Protein AF-L0P888-F1 (afdb_monomer)

Radius of gyration: 42.76 Å; Cα contacts (8 Å, |Δi|>4): 46; chains: 1; bounding box: 101×65×119 Å

Foldseek 3Di:
DDDDDDDDPPPDDPPDDDDDDDPPVVPVVVVVVVVVVVVVVVVVVVVVVVVPPPVVVVDDPVVPCPVVLVVLLVVLVVVVVVVVVVVVVVDDPPCPVVVVVVVVVVVVVVVVVVVVVVVVVCVVCCVVVVVDDDDDDPVNVVVVVVVVVVPPDPDPVVVVVVVVVVVVVSVVVSVVSSCVVPVPPDDVPPPPPPPPLLNLQVVVVVVPQDFDADPVSHTPDSCSSDDPPPDDDPDDDDDDDDDD

pLDDT: mean 74.84, std 15.6, range [39.34, 96.56]

Sequence (244 aa):
SKVPKNTQRTVGLSLFGEEDESTDENFFEDRTKVVNQELNLHSQFSYKNNKDNDYDREIDPSVYEYDEIYDEMKDAQKKRRTETEEDKEQRKPKYMDKFFRLASIRERDRLRAQEKMLQIERQAEGDIYNDKEKFITDAYKKTTKKTLMKKKSKGIISFYRNILEETEKDHNEVIKAISKSHKISKVTEETSKERTAEEIAKELNEKGANVIVNDDGEVVDKRQLLSAGLNVAKKSIKVSQEFL

Organism: Pneumocystis jirovecii (NCBI:txid42068)

Mean predicted aligned error: 20.67 Å

InterPro domains:
  IPR018612 Nuclear speckle splicing regulatory protein 1, N-terminal [PF09745] (53-146)
  IPR053246 Nuclear speckle splicing regulatory protein [PTHR47845] (38-241)

Structure (mmCIF, N/CA/C/O backbone):
data_AF-L0P888-F1
#
_entry.id   AF-L0P888-F1
#
loop_
_atom_site.group_PDB
_atom_site.id
_atom_site.type_symbol
_atom_site.label_atom_id
_atom_site.label_alt_id
_atom_site.label_comp_id
_atom_site.label_asym_id
_atom_site.label_entity_id
_atom_site.label_seq_id
_atom_site.pdbx_PDB_ins_code
_atom_site.Cartn_x
_atom_site.Cartn_y
_atom_site.Cartn_z
_atom_site.occupancy
_atom_site.B_iso_or_equiv
_atom_site.auth_seq_id
_atom_site.auth_comp_id
_atom_site.auth_asym_id
_atom_site.auth_atom_id
_atom_site.pdbx_PDB_model_num
ATOM 1 N N . SER A 1 1 ? 58.997 29.265 -45.089 1.00 42.34 1 SER A N 1
ATOM 2 C CA . SER A 1 1 ? 57.894 28.349 -44.731 1.00 42.34 1 SER A CA 1
ATOM 3 C C . SER A 1 1 ? 56.572 29.062 -44.971 1.00 42.34 1 SER A C 1
ATOM 5 O O . SER A 1 1 ? 56.368 30.167 -44.486 1.00 42.34 1 SER A O 1
ATOM 7 N N . LYS A 1 2 ? 55.716 28.483 -45.817 1.00 46.03 2 LYS A N 1
ATOM 8 C CA . LYS A 1 2 ? 54.381 29.002 -46.137 1.00 46.03 2 LYS A CA 1
ATOM 9 C C . LYS A 1 2 ? 53.422 28.627 -45.009 1.00 46.03 2 LYS A C 1
ATOM 11 O O . LYS A 1 2 ? 53.241 27.446 -44.742 1.00 46.03 2 LYS A O 1
ATOM 16 N N . VAL A 1 3 ? 52.809 29.630 -44.389 1.00 41.56 3 VAL A N 1
ATOM 17 C CA . VAL A 1 3 ? 51.592 29.480 -43.583 1.00 41.56 3 VAL A CA 1
ATOM 18 C C . VAL A 1 3 ? 50.441 29.986 -44.457 1.00 41.56 3 VAL A C 1
ATOM 20 O O . VAL A 1 3 ? 50.470 31.161 -44.834 1.00 41.56 3 VAL A O 1
ATOM 23 N N . PRO A 1 4 ? 49.462 29.154 -44.852 1.00 51.25 4 PRO A N 1
ATOM 24 C CA . PRO A 1 4 ? 48.304 29.649 -45.582 1.00 51.25 4 PRO A CA 1
ATOM 25 C C . PRO A 1 4 ? 47.376 30.398 -44.619 1.00 51.25 4 PRO A C 1
ATOM 27 O O . PRO A 1 4 ? 46.916 29.855 -43.616 1.00 51.25 4 PRO A O 1
ATOM 30 N N . LYS A 1 5 ? 47.113 31.672 -44.926 1.00 49.97 5 LYS A N 1
ATOM 31 C CA . LYS A 1 5 ? 46.092 32.471 -44.247 1.00 49.97 5 LYS A CA 1
ATOM 32 C C . LYS A 1 5 ? 44.714 31.953 -44.658 1.00 49.97 5 LYS A C 1
ATOM 34 O O . LYS A 1 5 ? 44.382 31.916 -45.840 1.00 49.97 5 LYS A O 1
ATOM 39 N N . ASN A 1 6 ? 43.942 31.565 -43.650 1.00 50.06 6 ASN A N 1
ATOM 40 C CA . ASN A 1 6 ? 42.527 31.238 -43.722 1.00 50.06 6 ASN A CA 1
ATOM 41 C C . ASN A 1 6 ? 41.753 32.426 -44.321 1.00 50.06 6 ASN A C 1
ATOM 43 O O . ASN A 1 6 ? 41.693 33.494 -43.714 1.00 50.06 6 ASN A O 1
ATOM 47 N N . THR A 1 7 ? 41.204 32.257 -45.522 1.00 48.06 7 THR A N 1
ATOM 48 C CA . THR A 1 7 ? 40.305 33.233 -46.145 1.00 48.06 7 THR A CA 1
ATOM 49 C C . THR A 1 7 ? 38.877 32.765 -45.912 1.00 48.06 7 THR A C 1
ATOM 51 O O . THR A 1 7 ? 38.336 31.953 -46.660 1.00 48.06 7 THR A O 1
ATOM 54 N N . GLN A 1 8 ? 38.258 33.270 -44.845 1.00 46.88 8 GLN A N 1
ATOM 55 C CA . GLN A 1 8 ? 36.810 33.190 -44.700 1.00 46.88 8 GLN A CA 1
ATOM 56 C C . GLN A 1 8 ? 36.185 34.024 -45.824 1.00 46.88 8 GLN A C 1
ATOM 58 O O . GLN A 1 8 ? 36.335 35.244 -45.865 1.00 46.88 8 GLN A O 1
ATOM 63 N N . ARG A 1 9 ? 35.528 33.354 -46.776 1.00 43.38 9 ARG A N 1
ATOM 64 C CA . ARG A 1 9 ? 34.711 34.004 -47.802 1.00 43.38 9 ARG A CA 1
ATOM 65 C C . ARG A 1 9 ? 33.435 34.509 -47.138 1.00 43.38 9 ARG A C 1
ATOM 67 O O . ARG A 1 9 ? 32.456 33.781 -47.028 1.00 43.38 9 ARG A O 1
ATOM 74 N N . THR A 1 10 ? 33.450 35.756 -46.690 1.00 46.34 10 THR A N 1
ATOM 75 C CA . THR A 1 10 ? 32.225 36.501 -46.409 1.00 46.34 10 THR A CA 1
ATOM 76 C C . THR A 1 10 ? 31.603 36.872 -47.753 1.00 46.34 10 THR A C 1
ATOM 78 O O . THR A 1 10 ? 32.101 37.760 -48.445 1.00 46.34 10 THR A O 1
ATOM 81 N N . VAL A 1 11 ? 30.549 36.169 -48.162 1.00 50.25 11 VAL A N 1
ATOM 82 C CA . VAL A 1 11 ? 29.684 36.614 -49.260 1.00 50.25 11 VAL A CA 1
ATOM 83 C C . VAL A 1 11 ? 28.915 37.843 -48.778 1.00 50.25 11 VAL A C 1
ATOM 85 O O . VAL A 1 11 ? 27.978 37.739 -47.992 1.00 50.25 11 VAL A O 1
ATOM 88 N N . GLY A 1 12 ? 29.388 39.025 -49.175 1.00 41.31 12 GLY A N 1
ATOM 89 C CA . GLY A 1 12 ? 28.689 40.284 -48.955 1.00 41.31 12 GLY A CA 1
ATOM 90 C C . GLY A 1 12 ? 27.395 40.305 -49.761 1.00 41.31 12 GLY A C 1
ATOM 91 O O . GLY A 1 12 ? 27.417 40.125 -50.975 1.00 41.31 12 GLY A O 1
ATOM 92 N N . LEU A 1 13 ? 26.276 40.514 -49.073 1.00 48.19 13 LEU A N 1
ATOM 93 C CA . LEU A 1 13 ? 24.986 40.813 -49.678 1.00 48.19 13 LEU A CA 1
ATOM 94 C C . LEU A 1 13 ? 24.981 42.302 -50.052 1.00 48.19 13 LEU A C 1
ATOM 96 O O . LEU A 1 13 ? 24.745 43.163 -49.206 1.00 48.19 13 LEU A O 1
ATOM 100 N N . SER A 1 14 ? 25.298 42.622 -51.302 1.00 43.94 14 SER A N 1
ATOM 101 C CA . SER A 1 14 ? 25.064 43.954 -51.860 1.00 43.94 14 SER A CA 1
ATOM 102 C C . SER A 1 14 ? 23.573 44.097 -52.188 1.00 43.94 14 SER A C 1
ATOM 104 O O . SER A 1 14 ? 23.097 43.516 -53.155 1.00 43.94 14 SER A O 1
ATOM 106 N N . LEU A 1 15 ? 22.842 44.852 -51.356 1.00 47.81 15 LEU A N 1
ATOM 107 C CA . LEU A 1 15 ? 21.402 45.159 -51.480 1.00 47.81 15 LEU A CA 1
ATOM 108 C C . LEU A 1 15 ? 21.124 46.440 -52.304 1.00 47.81 15 LEU A C 1
ATOM 110 O O . LEU A 1 15 ? 20.010 46.947 -52.314 1.00 47.81 15 LEU A O 1
ATOM 114 N N . PHE A 1 16 ? 22.130 47.000 -52.977 1.00 45.41 16 PHE A N 1
ATOM 115 C CA . PHE A 1 16 ? 21.980 48.197 -53.808 1.00 45.41 16 PHE A CA 1
ATOM 116 C C . PHE A 1 16 ? 22.801 48.007 -55.087 1.00 45.41 16 PHE A C 1
ATOM 118 O O . PHE A 1 16 ? 24.015 48.202 -55.090 1.00 45.41 16 PHE A O 1
ATOM 125 N N . GLY A 1 17 ? 22.144 47.527 -56.139 1.00 39.34 17 GLY A N 1
ATOM 126 C CA . GLY A 1 17 ? 22.734 47.251 -57.443 1.00 39.34 17 GLY A CA 1
ATOM 127 C C . GLY A 1 17 ? 21.616 47.052 -58.459 1.00 39.34 17 GLY A C 1
ATOM 128 O O . GLY A 1 17 ? 20.843 46.115 -58.321 1.00 39.34 17 GLY A O 1
ATOM 129 N N . GLU A 1 18 ? 21.544 48.027 -59.357 1.00 41.53 18 GLU A N 1
ATOM 130 C CA . GLU A 1 18 ? 20.671 48.305 -60.503 1.00 41.53 18 GLU A CA 1
ATOM 131 C C . GLU A 1 18 ? 19.739 47.205 -61.044 1.00 41.53 18 GLU A C 1
ATOM 133 O O . GLU A 1 18 ? 20.061 46.024 -61.135 1.00 41.53 18 GLU A O 1
ATOM 138 N N . GLU A 1 19 ? 18.553 47.684 -61.416 1.00 47.81 19 GLU A N 1
ATOM 139 C CA . GLU A 1 19 ? 17.454 46.997 -62.080 1.00 47.81 19 GLU A CA 1
ATOM 140 C C . GLU A 1 19 ? 17.906 46.375 -63.411 1.00 47.81 19 GLU A C 1
ATOM 142 O O . GLU A 1 19 ? 17.973 47.065 -64.421 1.00 47.81 19 GLU A O 1
ATOM 147 N N . ASP A 1 20 ? 18.143 45.062 -63.421 1.00 44.75 20 ASP A N 1
ATOM 148 C CA . ASP A 1 20 ? 18.060 44.246 -64.633 1.00 44.75 20 ASP A CA 1
ATOM 149 C C . ASP A 1 20 ? 17.007 43.147 -64.411 1.00 44.75 20 ASP A C 1
ATOM 151 O O . ASP A 1 20 ? 17.217 42.151 -63.712 1.00 44.75 20 ASP A O 1
ATOM 155 N N . GLU A 1 21 ? 15.830 43.361 -65.002 1.00 51.75 21 GLU A N 1
ATOM 156 C CA . GLU A 1 21 ? 14.734 42.397 -65.106 1.00 51.75 21 GLU A CA 1
ATOM 157 C C . GLU A 1 21 ? 15.174 41.199 -65.972 1.00 51.75 21 GLU A C 1
ATOM 159 O O . GLU A 1 21 ? 14.999 41.167 -67.189 1.00 51.75 21 GLU A O 1
ATOM 164 N N . SER A 1 22 ? 15.740 40.170 -65.342 1.00 49.88 22 SER A N 1
ATOM 165 C CA . SER A 1 22 ? 15.662 38.804 -65.867 1.00 49.88 22 SER A CA 1
ATOM 166 C C . SER A 1 22 ? 15.535 37.805 -64.718 1.00 49.88 22 SER A C 1
ATOM 168 O O . SER A 1 22 ? 16.504 37.347 -64.115 1.00 49.88 22 SER A O 1
ATOM 170 N N . THR A 1 23 ? 14.290 37.480 -64.374 1.00 54.03 23 THR A N 1
ATOM 171 C CA . THR A 1 23 ? 13.957 36.347 -63.509 1.00 54.03 23 THR A CA 1
ATOM 172 C C . THR A 1 23 ? 14.253 35.050 -64.257 1.00 54.03 23 THR A C 1
ATOM 174 O O . THR A 1 23 ? 13.398 34.518 -64.964 1.00 54.03 23 THR A O 1
ATOM 177 N N . ASP A 1 24 ? 15.482 34.551 -64.127 1.00 57.72 24 ASP A N 1
ATOM 178 C CA . ASP A 1 24 ? 15.848 33.218 -64.600 1.00 57.72 24 ASP A CA 1
ATOM 179 C C . ASP A 1 24 ? 15.328 32.182 -63.584 1.00 57.72 24 ASP A C 1
ATOM 181 O O . ASP A 1 24 ? 15.959 31.889 -62.563 1.00 57.72 24 ASP A O 1
ATOM 185 N N . GLU A 1 25 ? 14.121 31.671 -63.848 1.00 56.69 25 GLU A N 1
ATOM 186 C CA . GLU A 1 25 ? 13.377 30.671 -63.052 1.00 56.69 25 GLU A CA 1
ATOM 187 C C . GLU A 1 25 ? 14.218 29.414 -62.717 1.00 56.69 25 GLU A C 1
ATOM 189 O O . GLU A 1 25 ? 13.939 28.691 -61.761 1.00 56.69 25 GLU A O 1
ATOM 194 N N . ASN A 1 26 ? 15.312 29.180 -63.447 1.00 57.44 26 ASN A N 1
ATOM 195 C CA . ASN A 1 26 ? 16.195 28.025 -63.287 1.00 57.44 26 ASN A CA 1
ATOM 196 C C . ASN A 1 26 ? 17.174 28.133 -62.096 1.00 57.44 26 ASN A C 1
ATOM 198 O O . ASN A 1 26 ? 17.677 27.119 -61.609 1.00 57.44 26 ASN A O 1
ATOM 202 N N . PHE A 1 27 ? 17.434 29.335 -61.563 1.00 56.31 27 PHE A N 1
ATOM 203 C CA . PHE A 1 27 ? 18.442 29.526 -60.505 1.00 56.31 27 PHE A CA 1
ATOM 204 C C . PHE A 1 27 ? 18.024 28.941 -59.140 1.00 56.31 27 PHE A C 1
ATOM 206 O O . PHE A 1 27 ? 18.865 28.509 -58.342 1.00 56.31 27 PHE A O 1
ATOM 213 N N . PHE A 1 28 ? 16.720 28.899 -58.850 1.00 55.78 28 PHE A N 1
ATOM 214 C CA . PHE A 1 28 ? 16.193 28.306 -57.614 1.00 55.78 28 PHE A CA 1
ATOM 215 C C . PHE A 1 28 ? 16.107 26.776 -57.684 1.00 55.78 28 PHE A C 1
ATOM 217 O O . PHE A 1 28 ? 16.391 26.096 -56.691 1.00 55.78 28 PHE A O 1
ATOM 224 N N . GLU A 1 29 ? 15.786 26.215 -58.849 1.00 60.81 29 GLU A N 1
ATOM 225 C CA . GLU A 1 29 ? 15.754 24.765 -59.041 1.00 60.81 29 GLU A CA 1
ATOM 226 C C . GLU A 1 29 ? 17.141 24.133 -58.913 1.00 60.81 29 GLU A C 1
ATOM 228 O O . GLU A 1 29 ? 17.293 23.080 -58.294 1.00 60.81 29 GLU A O 1
ATOM 233 N N . ASP A 1 30 ? 18.175 24.788 -59.433 1.00 64.25 30 ASP A N 1
ATOM 234 C CA . ASP A 1 30 ? 19.523 24.224 -59.418 1.00 64.25 30 ASP A CA 1
ATOM 235 C C . ASP A 1 30 ? 20.132 24.217 -58.011 1.00 64.25 30 ASP A C 1
ATOM 237 O O . ASP A 1 30 ? 20.796 23.252 -57.628 1.00 64.25 30 ASP A O 1
ATOM 241 N N . ARG A 1 31 ? 19.811 25.206 -57.163 1.00 69.69 31 ARG A N 1
ATOM 242 C CA . ARG A 1 31 ? 20.214 25.176 -55.745 1.00 69.69 31 ARG A CA 1
ATOM 243 C C . ARG A 1 31 ? 19.509 24.081 -54.952 1.00 69.69 31 ARG A C 1
ATOM 245 O O . ARG A 1 31 ? 20.150 23.418 -54.140 1.00 69.69 31 ARG A O 1
ATOM 252 N N . THR A 1 32 ? 18.217 23.855 -55.185 1.00 68.25 32 THR A N 1
ATOM 253 C CA . THR A 1 32 ? 17.482 22.786 -54.485 1.00 68.25 32 THR A CA 1
ATOM 254 C C . THR A 1 32 ? 17.944 21.391 -54.920 1.00 68.25 32 THR A C 1
ATOM 256 O O . THR A 1 32 ? 18.065 20.503 -54.076 1.00 68.25 32 THR A O 1
ATOM 259 N N . LYS A 1 33 ? 18.306 21.202 -56.198 1.00 75.94 33 LYS A N 1
ATOM 260 C CA . LYS A 1 33 ? 18.910 19.958 -56.712 1.00 75.94 33 LYS A CA 1
ATOM 261 C C . LYS A 1 33 ? 20.265 19.661 -56.057 1.00 75.94 33 LYS A C 1
ATOM 263 O O . LYS A 1 33 ? 20.482 18.532 -55.621 1.00 75.94 33 LYS A O 1
ATOM 268 N N . VAL A 1 34 ? 21.136 20.666 -55.919 1.00 78.06 34 VAL A N 1
ATOM 269 C CA . VAL A 1 34 ? 22.455 20.522 -55.268 1.00 78.06 34 VAL A CA 1
ATOM 270 C C . VAL A 1 34 ? 22.308 20.178 -53.784 1.00 78.06 34 VAL A C 1
ATOM 272 O O . VAL A 1 34 ? 22.924 19.224 -53.317 1.00 78.06 34 VAL A O 1
ATOM 275 N N . VAL A 1 35 ? 21.426 20.869 -53.055 1.00 78.50 35 VAL A N 1
ATOM 276 C CA . VAL A 1 35 ? 21.162 20.576 -51.633 1.00 78.50 35 VAL A CA 1
ATOM 277 C C . VAL A 1 35 ? 20.614 19.157 -51.450 1.00 78.50 35 VAL A C 1
ATOM 279 O O . VAL A 1 35 ? 21.068 18.423 -50.575 1.00 78.50 35 VAL A O 1
ATOM 282 N N . ASN A 1 36 ? 19.691 18.717 -52.308 1.00 80.75 36 ASN A N 1
ATOM 283 C CA . ASN A 1 36 ? 19.162 17.352 -52.259 1.00 80.75 36 ASN A CA 1
ATOM 284 C C . ASN A 1 36 ? 20.229 16.297 -52.600 1.00 80.75 36 ASN A C 1
ATOM 286 O O . ASN A 1 36 ? 20.221 15.199 -52.039 1.00 80.75 36 ASN A O 1
ATOM 290 N N . GLN A 1 37 ? 21.167 16.613 -53.494 1.00 81.69 37 GLN A N 1
ATOM 291 C CA . GLN A 1 37 ? 22.299 15.744 -53.808 1.00 81.69 37 GLN A CA 1
ATOM 292 C C . GLN A 1 37 ? 23.268 15.634 -52.620 1.00 81.69 37 GLN A C 1
ATOM 294 O O . GLN A 1 37 ? 23.677 14.528 -52.269 1.00 81.69 37 GLN A O 1
ATOM 299 N N . GLU A 1 38 ? 23.578 16.746 -51.954 1.00 81.56 38 GLU A N 1
ATOM 300 C CA . GLU A 1 38 ? 24.421 16.776 -50.753 1.00 81.56 38 GLU A CA 1
ATOM 301 C C . GLU A 1 38 ? 23.784 16.029 -49.572 1.00 81.56 38 GLU A C 1
ATOM 303 O O . GLU A 1 38 ? 24.464 15.251 -48.904 1.00 81.56 38 GLU A O 1
ATOM 308 N N . LEU A 1 39 ? 22.474 16.183 -49.349 1.00 80.56 39 LEU A N 1
ATOM 309 C CA . LEU A 1 39 ? 21.742 15.452 -48.307 1.00 80.56 39 LEU A CA 1
ATOM 310 C C . LEU A 1 39 ? 21.724 13.939 -48.566 1.00 80.56 39 LEU A C 1
ATOM 312 O O . LEU A 1 39 ? 21.926 13.149 -47.640 1.00 80.56 39 LEU A O 1
ATOM 316 N N . ASN A 1 40 ? 21.553 13.524 -49.825 1.00 82.25 40 ASN A N 1
ATOM 317 C CA . ASN A 1 40 ? 21.644 12.115 -50.210 1.00 82.25 40 ASN A CA 1
ATOM 318 C C . ASN A 1 40 ? 23.053 11.550 -49.987 1.00 82.25 40 ASN A C 1
ATOM 320 O O . ASN A 1 40 ? 23.200 10.446 -49.460 1.00 82.25 40 ASN A O 1
ATOM 324 N N . LEU A 1 41 ? 24.095 12.307 -50.338 1.00 82.19 41 LEU A N 1
ATOM 325 C CA . LEU A 1 41 ? 25.480 11.909 -50.087 1.00 82.19 41 LEU A CA 1
ATOM 326 C C . LEU A 1 41 ? 25.763 11.807 -48.584 1.00 82.19 41 LEU A C 1
ATOM 328 O O . LEU A 1 41 ? 26.323 10.808 -48.138 1.00 82.19 41 LEU A O 1
ATOM 332 N N . HIS A 1 42 ? 25.327 12.785 -47.787 1.00 81.56 42 HIS A N 1
ATOM 333 C CA . HIS A 1 42 ? 25.500 12.773 -46.335 1.00 81.56 42 HIS A CA 1
ATOM 334 C C . HIS A 1 42 ? 24.819 11.560 -45.689 1.00 81.56 42 HIS A C 1
ATOM 336 O O . HIS A 1 42 ? 25.420 10.888 -44.852 1.00 81.56 42 HIS A O 1
ATOM 342 N N . SER A 1 43 ? 23.610 11.215 -46.140 1.00 82.00 43 SER A N 1
ATOM 343 C CA . SER A 1 43 ? 22.919 9.992 -45.727 1.00 82.00 43 SER A CA 1
ATOM 344 C C . SER A 1 43 ? 23.752 8.740 -46.038 1.00 82.00 43 SER A C 1
ATOM 346 O O . SER A 1 43 ? 24.003 7.927 -45.148 1.00 82.00 43 SER A O 1
ATOM 348 N N . GLN A 1 44 ? 24.277 8.617 -47.263 1.00 78.69 44 GLN A N 1
ATOM 349 C CA . GLN A 1 44 ? 25.115 7.482 -47.667 1.00 78.69 44 GLN A CA 1
ATOM 350 C C . GLN A 1 44 ? 26.432 7.378 -46.885 1.00 78.69 44 GLN A C 1
ATOM 352 O O . GLN A 1 44 ? 26.871 6.264 -46.594 1.00 78.69 44 GLN A O 1
ATOM 357 N N . PHE A 1 45 ? 27.073 8.501 -46.551 1.00 75.62 45 PHE A N 1
ATOM 358 C CA . PHE A 1 45 ? 28.307 8.507 -45.760 1.00 75.62 45 PHE A CA 1
ATOM 359 C C . PHE A 1 45 ? 28.054 8.128 -44.296 1.00 75.62 45 PHE A C 1
ATOM 361 O O . PHE A 1 45 ? 28.811 7.331 -43.743 1.00 75.62 45 PHE A O 1
ATOM 368 N N . SER A 1 46 ? 26.960 8.599 -43.692 1.00 74.69 46 SER A N 1
ATOM 369 C CA . SER A 1 46 ? 26.579 8.238 -42.320 1.00 74.69 46 SER A CA 1
ATOM 370 C C . SER A 1 46 ? 26.317 6.734 -42.157 1.00 74.69 46 SER A C 1
ATOM 372 O O . SER A 1 46 ? 26.795 6.129 -41.200 1.00 74.69 46 SER A O 1
ATOM 374 N N . TYR A 1 47 ? 25.648 6.090 -43.122 1.00 67.25 47 TYR A N 1
ATOM 375 C CA . TYR A 1 47 ? 25.423 4.636 -43.085 1.00 67.25 47 TYR A CA 1
ATOM 376 C C . TYR A 1 47 ? 26.700 3.802 -43.254 1.00 67.25 47 TYR A C 1
ATOM 378 O O . TYR A 1 47 ? 26.753 2.679 -42.755 1.00 67.25 47 TYR A O 1
ATOM 386 N N . LYS A 1 48 ? 27.712 4.315 -43.966 1.00 68.88 48 LYS A N 1
ATOM 387 C CA . LYS A 1 48 ? 29.002 3.628 -44.145 1.00 68.88 48 LYS A CA 1
ATOM 388 C C . LYS A 1 48 ? 29.858 3.718 -42.884 1.00 68.88 48 LYS A C 1
ATOM 390 O O . LYS A 1 48 ? 30.326 2.693 -42.408 1.00 68.88 48 LYS A O 1
ATOM 395 N N . ASN A 1 49 ? 29.954 4.905 -42.285 1.00 66.44 49 ASN A N 1
ATOM 396 C CA . ASN A 1 49 ? 30.721 5.115 -41.054 1.00 66.44 49 ASN A CA 1
ATOM 397 C C . ASN A 1 49 ? 30.210 4.247 -39.891 1.00 66.44 49 ASN A C 1
ATOM 399 O O . ASN A 1 49 ? 31.013 3.705 -39.146 1.00 66.44 49 ASN A O 1
ATOM 403 N N . ASN A 1 50 ? 28.891 4.048 -39.778 1.00 64.69 50 ASN A N 1
ATOM 404 C CA . ASN A 1 50 ? 28.308 3.181 -38.745 1.00 64.69 50 ASN A CA 1
ATOM 405 C C . ASN A 1 50 ? 28.528 1.677 -38.997 1.00 64.69 50 ASN A C 1
ATOM 407 O O . ASN A 1 50 ? 28.372 0.876 -38.086 1.00 64.69 50 ASN A O 1
ATOM 411 N N . LYS A 1 51 ? 28.852 1.269 -40.230 1.00 64.44 51 LYS A N 1
ATOM 412 C CA . LYS A 1 51 ? 29.0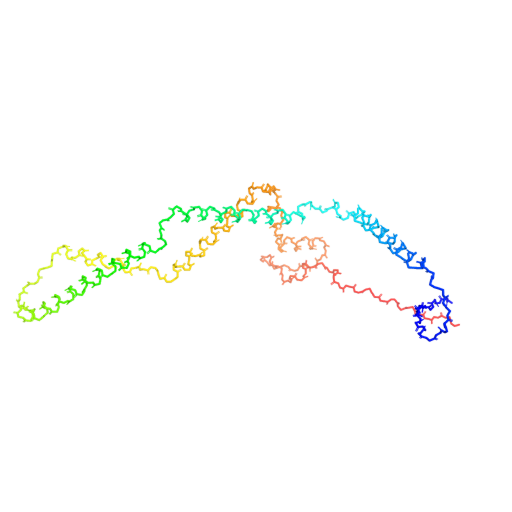67 -0.141 -40.603 1.00 64.44 51 LYS A CA 1
ATOM 413 C C . LYS A 1 51 ? 30.498 -0.618 -40.344 1.00 64.44 51 LYS A C 1
ATOM 415 O O . LYS A 1 51 ? 30.719 -1.810 -40.119 1.00 64.44 51 LYS A O 1
ATOM 420 N N . ASP A 1 52 ? 31.440 0.319 -40.396 1.00 59.78 52 ASP A N 1
ATOM 421 C CA . ASP A 1 52 ? 32.881 0.070 -40.324 1.00 59.78 52 ASP A CA 1
ATOM 422 C C . ASP A 1 52 ? 33.461 0.325 -38.918 1.00 59.78 52 ASP A C 1
ATOM 424 O O . ASP A 1 52 ? 34.672 0.256 -38.723 1.00 59.78 52 ASP A O 1
ATOM 428 N N . ASN A 1 53 ? 32.616 0.593 -37.916 1.00 65.88 53 ASN A N 1
ATOM 429 C CA . ASN A 1 53 ? 33.043 0.679 -36.522 1.00 65.88 53 ASN A CA 1
ATOM 430 C C . ASN A 1 53 ? 33.355 -0.727 -35.990 1.00 65.88 53 ASN A C 1
ATOM 432 O O . ASN A 1 53 ? 32.465 -1.459 -35.563 1.00 65.88 53 ASN A O 1
ATOM 436 N N . ASP A 1 54 ? 34.629 -1.112 -35.990 1.00 61.44 54 ASP A N 1
ATOM 437 C CA . ASP A 1 54 ? 35.066 -2.398 -35.429 1.00 61.44 54 ASP A CA 1
ATOM 438 C C . ASP A 1 54 ? 34.725 -2.535 -33.929 1.00 61.44 54 ASP A C 1
ATOM 440 O O . ASP A 1 54 ? 34.493 -3.645 -33.453 1.00 61.44 54 ASP A O 1
ATOM 444 N N . TYR A 1 55 ? 34.575 -1.409 -33.218 1.00 63.97 55 TYR A N 1
ATOM 445 C CA . TYR A 1 55 ? 34.102 -1.356 -31.832 1.00 63.97 55 TYR A CA 1
ATOM 446 C C . TYR A 1 55 ? 32.715 -1.986 -31.639 1.00 63.97 55 TYR A C 1
ATOM 448 O O . TYR A 1 55 ? 32.490 -2.639 -30.627 1.00 63.97 55 TYR A O 1
ATOM 456 N N . ASP A 1 56 ? 31.809 -1.868 -32.615 1.00 65.25 56 ASP A N 1
ATOM 457 C CA . ASP A 1 56 ? 30.439 -2.385 -32.494 1.00 65.25 56 ASP A CA 1
ATOM 458 C C . ASP A 1 56 ? 30.385 -3.922 -32.575 1.00 65.25 56 ASP A C 1
ATOM 460 O O . ASP A 1 56 ? 29.411 -4.533 -32.145 1.00 65.25 56 ASP A O 1
ATOM 464 N N . ARG A 1 57 ? 31.437 -4.574 -33.098 1.00 65.56 57 ARG A N 1
ATOM 465 C CA . ARG A 1 57 ? 31.523 -6.046 -33.171 1.00 65.56 57 ARG A CA 1
ATOM 466 C C . ARG A 1 57 ? 32.069 -6.686 -31.896 1.00 65.56 57 ARG A C 1
ATOM 468 O O . ARG A 1 57 ? 31.877 -7.883 -31.702 1.00 65.56 57 ARG A O 1
ATOM 475 N N . GLU A 1 58 ? 32.767 -5.916 -31.064 1.00 77.00 58 GLU A N 1
ATOM 476 C CA . GLU A 1 58 ? 33.318 -6.380 -29.783 1.00 77.00 58 GLU A CA 1
ATOM 477 C C . GLU A 1 58 ? 32.334 -6.188 -28.617 1.00 77.00 58 GLU A C 1
ATOM 479 O O . GLU A 1 58 ? 32.531 -6.760 -27.545 1.00 77.00 58 GLU A O 1
ATOM 484 N N . ILE A 1 59 ? 31.275 -5.396 -28.818 1.00 76.38 59 ILE A N 1
ATOM 485 C CA . ILE A 1 59 ? 30.263 -5.106 -27.802 1.00 76.38 59 ILE A CA 1
ATOM 486 C C . ILE A 1 59 ? 29.223 -6.231 -27.776 1.00 76.38 59 ILE A C 1
ATOM 488 O O . ILE A 1 59 ? 28.689 -6.636 -28.807 1.00 76.38 59 ILE A O 1
ATOM 492 N N . ASP A 1 60 ? 28.930 -6.729 -26.574 1.00 81.50 60 ASP A N 1
ATOM 493 C CA . ASP A 1 60 ? 27.874 -7.713 -26.337 1.00 81.50 60 ASP A CA 1
ATOM 494 C C . ASP A 1 60 ? 26.519 -7.171 -26.841 1.00 81.50 60 ASP A C 1
ATOM 496 O O . ASP A 1 60 ? 26.124 -6.071 -26.432 1.00 81.50 60 ASP A O 1
ATOM 500 N N . PRO A 1 61 ? 25.786 -7.913 -27.696 1.00 81.62 61 PRO A N 1
ATOM 501 C CA . PRO A 1 61 ? 24.441 -7.544 -28.130 1.00 81.62 61 PRO A CA 1
ATOM 502 C C . PRO A 1 61 ? 23.494 -7.150 -26.985 1.00 81.62 61 PRO A C 1
ATOM 504 O O . PRO A 1 61 ? 22.649 -6.276 -27.184 1.00 81.62 61 PRO A O 1
ATOM 507 N N . SER A 1 62 ? 23.686 -7.695 -25.774 1.00 81.31 62 SER A N 1
ATOM 508 C CA . SER A 1 62 ? 22.854 -7.377 -24.606 1.00 81.31 62 SER A CA 1
ATOM 509 C C . SER A 1 62 ? 22.941 -5.913 -24.153 1.00 81.31 62 SER A C 1
ATOM 511 O O . SER A 1 62 ? 22.083 -5.436 -23.411 1.00 81.31 62 SER A O 1
ATOM 513 N N . VAL A 1 63 ? 23.982 -5.176 -24.556 1.00 83.81 63 VAL A N 1
ATOM 514 C CA . VAL A 1 63 ? 24.172 -3.763 -24.185 1.00 83.81 63 VAL A CA 1
ATOM 515 C C . VAL A 1 63 ? 23.080 -2.871 -24.783 1.00 83.81 63 VAL A C 1
ATOM 517 O O . VAL A 1 63 ? 22.750 -1.832 -24.208 1.00 83.81 63 VAL A O 1
ATOM 520 N N . TYR A 1 64 ? 22.481 -3.287 -25.901 1.00 83.69 64 TYR A N 1
ATOM 521 C CA . TYR A 1 64 ? 21.462 -2.514 -26.609 1.00 83.69 64 TYR A CA 1
ATOM 522 C C . TYR A 1 64 ? 20.022 -2.987 -26.337 1.00 83.69 64 TYR A C 1
ATOM 524 O O . TYR A 1 64 ? 19.083 -2.357 -26.814 1.00 83.69 64 TYR A O 1
ATOM 532 N N . GLU A 1 65 ? 19.820 -4.017 -25.507 1.00 86.00 65 GLU A N 1
ATOM 533 C CA . GLU A 1 65 ? 18.499 -4.601 -25.186 1.00 86.00 65 GLU A CA 1
ATOM 534 C C . GLU A 1 65 ? 17.667 -3.768 -24.179 1.00 86.00 65 GLU A C 1
ATOM 536 O O . GLU A 1 65 ? 16.643 -4.219 -23.666 1.00 86.00 65 GLU A O 1
ATOM 541 N N . TYR A 1 66 ? 18.074 -2.532 -23.862 1.00 87.06 66 TYR A N 1
ATOM 542 C CA . TYR A 1 66 ? 17.373 -1.702 -22.871 1.00 87.06 66 TYR A CA 1
ATOM 543 C C . TYR A 1 66 ? 15.918 -1.400 -23.259 1.00 87.06 66 TYR A C 1
ATOM 545 O O . TYR A 1 66 ? 15.042 -1.407 -22.393 1.00 87.06 66 TYR A O 1
ATOM 553 N N . ASP A 1 67 ? 15.667 -1.137 -24.545 1.00 91.12 67 ASP A N 1
ATOM 554 C CA . ASP A 1 67 ? 14.328 -0.809 -25.049 1.00 91.12 67 ASP A CA 1
ATOM 555 C C . ASP A 1 67 ? 13.393 -2.023 -24.945 1.00 91.12 67 ASP A C 1
ATOM 557 O O . ASP A 1 67 ? 12.285 -1.919 -24.427 1.00 91.12 67 ASP A O 1
ATOM 561 N N . GLU A 1 68 ? 13.896 -3.211 -25.295 1.00 86.94 68 GLU A N 1
ATOM 562 C CA . GLU A 1 68 ? 13.149 -4.470 -25.215 1.00 86.94 68 GLU A CA 1
ATOM 563 C C . GLU A 1 68 ? 12.773 -4.817 -23.762 1.00 86.94 68 GLU A C 1
ATOM 565 O O . GLU A 1 68 ? 11.612 -5.110 -23.466 1.00 86.94 68 GLU A O 1
ATOM 570 N N . ILE A 1 69 ? 13.716 -4.695 -22.817 1.00 88.19 69 ILE A N 1
ATOM 571 C CA . ILE A 1 69 ? 13.462 -4.919 -21.381 1.00 88.19 69 ILE A CA 1
ATOM 572 C C . ILE A 1 69 ? 12.465 -3.890 -20.828 1.00 88.19 69 ILE A C 1
ATOM 574 O O . ILE A 1 69 ? 11.610 -4.217 -19.993 1.00 88.19 69 ILE A O 1
ATOM 5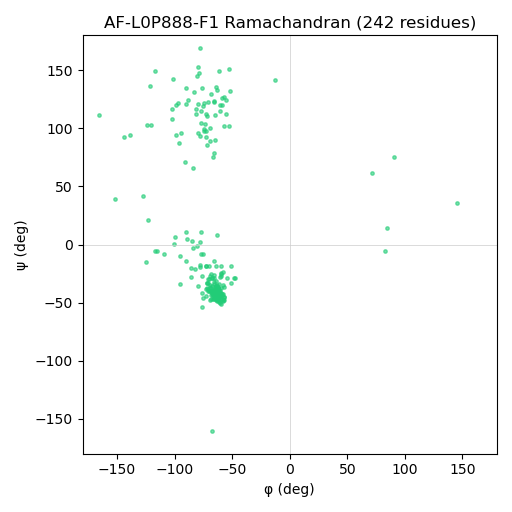78 N N . TYR A 1 70 ? 12.571 -2.631 -21.256 1.00 89.62 70 TYR A N 1
ATOM 579 C CA . TYR A 1 70 ? 11.673 -1.568 -20.819 1.00 89.62 70 TYR A CA 1
ATOM 580 C C . TYR A 1 70 ? 10.246 -1.787 -21.326 1.00 89.62 70 TYR A C 1
ATOM 582 O O . TYR A 1 70 ? 9.296 -1.679 -20.539 1.00 89.62 70 TYR A O 1
ATOM 590 N N . ASP A 1 71 ? 10.093 -2.132 -22.601 1.00 90.94 71 ASP A N 1
ATOM 591 C CA . ASP A 1 71 ? 8.803 -2.436 -23.209 1.00 90.94 71 ASP A CA 1
ATOM 592 C C . ASP A 1 71 ? 8.158 -3.655 -22.547 1.00 90.94 71 ASP A C 1
ATOM 594 O O . ASP A 1 71 ? 6.993 -3.591 -22.138 1.00 90.94 71 ASP A O 1
ATOM 598 N N . GLU A 1 72 ? 8.927 -4.715 -22.285 1.00 89.38 72 GLU A N 1
ATOM 599 C CA . GLU A 1 72 ? 8.445 -5.868 -21.523 1.00 89.38 72 GLU A CA 1
ATOM 600 C C . GLU A 1 72 ? 8.012 -5.496 -20.102 1.00 89.38 72 GLU A C 1
ATOM 602 O O . GLU A 1 72 ? 6.956 -5.937 -19.631 1.00 89.38 72 GLU A O 1
ATOM 607 N N . MET A 1 73 ? 8.780 -4.646 -19.413 1.00 87.00 73 MET A N 1
ATOM 608 C CA . MET A 1 73 ? 8.408 -4.143 -18.091 1.00 87.00 73 MET A CA 1
ATOM 609 C C . MET A 1 73 ? 7.090 -3.369 -18.143 1.00 87.00 73 MET A C 1
ATOM 611 O O . MET A 1 73 ? 6.237 -3.524 -17.260 1.00 87.00 73 MET A O 1
ATOM 615 N N . LYS A 1 74 ? 6.901 -2.523 -19.159 1.00 92.12 74 LYS A N 1
ATOM 616 C CA . LYS A 1 74 ? 5.671 -1.748 -19.327 1.00 92.12 74 LYS A CA 1
ATOM 617 C C . LYS A 1 74 ? 4.487 -2.619 -19.682 1.00 92.12 74 LYS A C 1
ATOM 619 O O . LYS A 1 74 ? 3.401 -2.383 -19.149 1.00 92.12 74 LYS A O 1
ATOM 624 N N . ASP A 1 75 ? 4.681 -3.646 -20.484 1.00 90.69 75 ASP A N 1
ATOM 625 C CA . ASP A 1 75 ? 3.617 -4.573 -20.828 1.00 90.69 75 ASP A CA 1
ATOM 626 C C . ASP A 1 75 ? 3.237 -5.475 -19.650 1.00 90.69 75 ASP A C 1
ATOM 628 O O . ASP A 1 75 ? 2.047 -5.689 -19.408 1.00 90.69 75 ASP A O 1
ATOM 632 N N . ALA A 1 76 ? 4.201 -5.910 -18.834 1.00 88.88 76 ALA A N 1
ATOM 633 C CA . ALA A 1 76 ? 3.926 -6.590 -17.568 1.00 88.88 76 ALA A CA 1
ATOM 634 C C . ALA A 1 76 ? 3.146 -5.689 -16.590 1.00 88.88 76 ALA A C 1
ATOM 636 O O . ALA A 1 76 ? 2.157 -6.125 -15.994 1.00 88.88 76 ALA A O 1
ATOM 637 N N . GLN A 1 77 ? 3.522 -4.407 -16.476 1.00 88.88 77 GLN A N 1
ATOM 638 C CA . GLN A 1 77 ? 2.783 -3.425 -15.671 1.00 88.88 77 GLN A CA 1
ATOM 639 C C . GLN A 1 77 ? 1.351 -3.211 -16.184 1.00 88.88 77 GLN A C 1
ATOM 641 O O . GLN A 1 77 ? 0.424 -3.120 -15.377 1.00 88.88 77 GLN A O 1
ATOM 646 N N . LYS A 1 78 ? 1.143 -3.132 -17.505 1.00 89.94 78 LYS A N 1
ATOM 647 C CA . LYS A 1 78 ? -0.197 -2.993 -18.103 1.00 89.94 78 LYS A CA 1
ATOM 648 C C . LYS A 1 78 ? -1.067 -4.215 -17.810 1.00 89.94 78 LYS A C 1
ATOM 650 O O . LYS A 1 78 ? -2.189 -4.031 -17.355 1.00 89.94 78 LYS A O 1
ATOM 655 N N . LYS A 1 79 ? -0.541 -5.433 -17.986 1.00 88.69 79 LYS A N 1
ATOM 656 C CA . LYS A 1 79 ? -1.264 -6.685 -17.685 1.00 88.69 79 LYS A CA 1
ATOM 657 C C . LYS A 1 79 ? -1.709 -6.757 -16.221 1.00 88.69 79 LYS A C 1
ATOM 659 O O . LYS A 1 79 ? -2.856 -7.074 -15.934 1.00 88.69 79 LYS A O 1
ATOM 664 N N . ARG A 1 80 ? -0.844 -6.365 -15.280 1.00 85.25 80 ARG A N 1
ATOM 665 C CA . ARG A 1 80 ? -1.220 -6.257 -13.858 1.00 85.25 80 ARG A CA 1
ATOM 666 C C . ARG A 1 80 ? -2.336 -5.240 -13.628 1.00 85.25 80 ARG A C 1
ATOM 668 O O . ARG A 1 80 ? -3.267 -5.500 -12.871 1.00 85.25 80 ARG A O 1
ATOM 675 N N . ARG A 1 81 ? -2.271 -4.076 -14.279 1.00 86.81 81 ARG A N 1
ATOM 676 C CA . ARG A 1 81 ? -3.326 -3.058 -14.156 1.00 86.81 81 ARG A CA 1
ATOM 677 C C . ARG A 1 81 ? -4.669 -3.580 -14.656 1.00 86.81 81 ARG A C 1
ATOM 679 O O . ARG A 1 81 ? -5.647 -3.417 -13.933 1.00 86.81 81 ARG A O 1
ATOM 686 N N . THR A 1 82 ? -4.706 -4.253 -15.804 1.00 86.75 82 THR A N 1
ATOM 687 C CA . THR A 1 82 ? -5.948 -4.836 -16.333 1.00 86.75 82 THR A CA 1
ATOM 688 C C . THR A 1 82 ? -6.499 -5.917 -15.404 1.00 86.75 82 THR A C 1
ATOM 690 O O . THR A 1 82 ? -7.679 -5.875 -15.081 1.00 86.75 82 THR A O 1
ATOM 693 N N . GLU A 1 83 ? -5.652 -6.789 -14.843 1.00 84.75 83 GLU A N 1
ATOM 694 C CA . GLU A 1 83 ? -6.075 -7.764 -13.819 1.00 84.75 83 GLU A CA 1
ATOM 695 C C . GLU A 1 83 ? -6.685 -7.076 -12.583 1.00 84.75 83 GLU A C 1
ATOM 697 O O . GLU A 1 83 ? -7.717 -7.502 -12.064 1.00 84.75 83 GLU A O 1
ATOM 702 N N . THR A 1 84 ? -6.088 -5.973 -12.107 1.00 82.88 84 THR A N 1
ATOM 703 C CA . THR A 1 84 ? -6.672 -5.215 -10.984 1.00 82.88 84 THR A CA 1
ATOM 704 C C . THR A 1 84 ? -7.975 -4.508 -11.350 1.00 82.88 84 THR A C 1
ATOM 706 O O . THR A 1 84 ? -8.766 -4.202 -10.461 1.00 82.88 84 THR A O 1
ATOM 709 N N . GLU A 1 85 ? -8.197 -4.179 -12.621 1.00 84.44 85 GLU A N 1
ATOM 710 C CA . GLU A 1 85 ? -9.445 -3.584 -13.108 1.00 84.44 85 GLU A CA 1
ATOM 711 C C . GLU A 1 85 ? -10.553 -4.631 -13.214 1.00 84.44 85 GLU A C 1
ATOM 713 O O . GLU A 1 85 ? -11.656 -4.384 -12.728 1.00 84.44 85 GLU A O 1
ATOM 718 N N . GLU A 1 86 ? -10.233 -5.825 -13.705 1.00 83.06 86 GLU A N 1
ATOM 719 C CA . GLU A 1 86 ? -11.135 -6.977 -13.699 1.00 83.06 86 GLU A CA 1
ATOM 720 C C . GLU A 1 86 ? -11.533 -7.374 -12.265 1.00 83.06 86 GLU A C 1
ATOM 722 O O . GLU A 1 86 ? -12.719 -7.563 -11.983 1.00 83.06 86 GLU A O 1
ATOM 727 N N . ASP A 1 87 ? -10.585 -7.407 -11.312 1.00 78.06 87 ASP A N 1
ATOM 728 C CA . ASP A 1 87 ? -10.912 -7.637 -9.892 1.00 78.06 87 ASP A CA 1
ATOM 729 C C . ASP A 1 87 ? -11.817 -6.529 -9.339 1.00 78.06 87 ASP A C 1
ATOM 731 O O . ASP A 1 87 ? -12.764 -6.815 -8.607 1.00 78.06 87 ASP A O 1
ATOM 735 N N . LYS A 1 88 ? -11.581 -5.258 -9.703 1.00 79.06 88 LYS A N 1
ATOM 736 C CA . LYS A 1 88 ? -12.440 -4.136 -9.277 1.00 79.06 88 LYS A CA 1
ATOM 737 C C . LYS A 1 88 ? -13.869 -4.284 -9.789 1.00 79.06 88 LYS A C 1
ATOM 739 O O . LYS A 1 88 ? -14.782 -3.923 -9.049 1.00 79.06 88 LYS A O 1
ATOM 744 N N . GLU A 1 89 ? -14.059 -4.789 -11.003 1.00 80.56 89 GLU A N 1
ATOM 745 C CA . GLU A 1 89 ? -15.381 -4.985 -11.601 1.00 80.56 89 GLU A CA 1
ATOM 746 C C . GLU A 1 89 ? -16.155 -6.130 -10.928 1.00 80.56 89 GLU A C 1
ATOM 748 O O . GLU A 1 89 ? -17.362 -6.026 -10.714 1.00 80.56 89 GLU A O 1
ATOM 753 N N . GLN A 1 90 ? -15.452 -7.171 -10.473 1.00 80.50 90 GLN A N 1
ATOM 754 C CA . GLN A 1 90 ? -16.038 -8.254 -9.672 1.00 80.50 90 GLN A CA 1
ATOM 755 C C . GLN A 1 90 ? -16.256 -7.874 -8.196 1.00 80.50 90 GLN A C 1
ATOM 757 O O . GLN A 1 90 ? -17.001 -8.542 -7.466 1.00 80.50 90 GLN A O 1
ATOM 762 N N . ARG A 1 91 ? -15.605 -6.812 -7.706 1.00 78.25 91 ARG A N 1
ATOM 763 C CA . ARG A 1 91 ? -15.634 -6.452 -6.286 1.00 78.25 91 ARG A CA 1
ATOM 764 C C . ARG A 1 91 ? -16.899 -5.691 -5.905 1.00 78.25 91 ARG A C 1
ATOM 766 O O . ARG A 1 91 ? -17.413 -4.833 -6.614 1.00 78.25 91 ARG A O 1
ATOM 773 N N . LYS A 1 92 ? -17.360 -5.947 -4.678 1.00 76.81 92 LYS A N 1
ATOM 774 C CA . LYS A 1 92 ? -18.441 -5.187 -4.034 1.00 76.81 92 LYS A CA 1
ATOM 775 C C . LYS A 1 92 ? -18.148 -3.674 -4.047 1.00 76.81 92 LYS A C 1
ATOM 777 O O . LYS A 1 92 ? -16.983 -3.279 -3.951 1.00 76.81 92 LYS A O 1
ATOM 782 N N . PRO A 1 93 ? -19.188 -2.816 -4.063 1.00 86.38 93 PRO A N 1
ATOM 783 C CA . PRO A 1 93 ? -19.030 -1.364 -4.085 1.00 86.38 93 PRO A CA 1
ATOM 784 C C . PRO A 1 93 ? -18.105 -0.859 -2.972 1.00 86.38 93 PRO A C 1
ATOM 786 O O . PRO A 1 93 ? -18.283 -1.190 -1.796 1.00 86.38 93 PRO A O 1
ATOM 789 N N . LYS A 1 94 ? -17.162 0.015 -3.354 1.00 80.56 94 LYS A N 1
ATOM 790 C CA . LYS A 1 94 ? -16.037 0.525 -2.541 1.00 80.56 94 LYS A CA 1
ATOM 791 C C . LYS A 1 94 ? -16.414 0.995 -1.130 1.00 80.56 94 LYS A C 1
ATOM 793 O O . LYS A 1 94 ? -15.589 0.951 -0.218 1.00 80.56 94 LYS A O 1
ATOM 798 N N . TYR A 1 95 ? -17.647 1.460 -0.936 1.00 85.75 95 TYR A N 1
ATOM 799 C CA . TYR A 1 95 ? -18.098 2.075 0.312 1.00 85.75 95 TYR A CA 1
ATOM 800 C C . TYR A 1 95 ? -19.088 1.239 1.123 1.00 85.75 95 TYR A C 1
ATOM 802 O O . TYR A 1 95 ? -19.359 1.601 2.267 1.00 85.75 95 TYR A O 1
ATOM 810 N N . MET A 1 96 ? -19.609 0.126 0.602 1.00 88.62 96 MET A N 1
ATOM 811 C CA . MET A 1 96 ? -20.668 -0.611 1.301 1.00 88.62 96 MET A CA 1
ATOM 812 C C . MET A 1 96 ? -20.148 -1.284 2.578 1.00 88.62 96 MET A C 1
ATOM 814 O O . MET A 1 96 ? -20.750 -1.167 3.643 1.00 88.62 96 MET A O 1
ATOM 818 N N . ASP A 1 97 ? -18.937 -1.839 2.530 1.00 89.44 97 ASP A N 1
ATOM 819 C CA . AS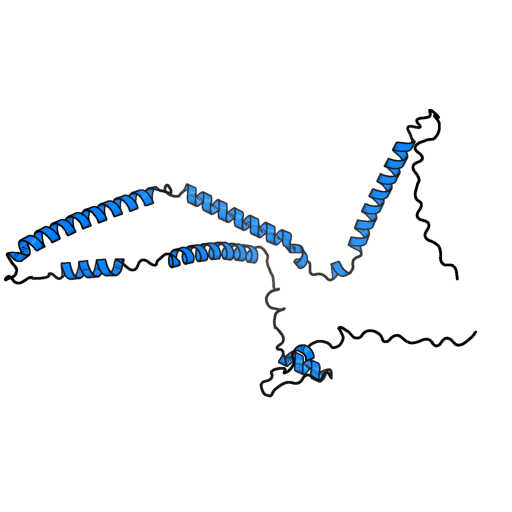P A 1 97 ? -18.253 -2.334 3.728 1.00 89.44 97 ASP A CA 1
ATOM 820 C C . ASP A 1 97 ? -17.982 -1.215 4.740 1.00 89.44 97 ASP A C 1
ATOM 822 O O . ASP A 1 97 ? -18.076 -1.426 5.949 1.00 89.44 97 ASP A O 1
ATOM 826 N N . LYS A 1 98 ? -17.666 -0.000 4.269 1.00 91.50 98 LYS A N 1
ATOM 827 C CA . LYS A 1 98 ? -17.482 1.161 5.148 1.00 91.50 98 LYS A CA 1
ATOM 828 C C . LYS A 1 98 ? -18.800 1.538 5.823 1.00 91.50 98 LYS A C 1
ATOM 830 O O . LYS A 1 98 ? -18.783 1.836 7.013 1.00 91.50 98 LYS A O 1
ATOM 835 N N . PHE A 1 99 ? -19.923 1.475 5.109 1.00 91.38 99 PHE A N 1
ATOM 836 C CA . PHE A 1 99 ? -21.249 1.713 5.674 1.00 91.38 99 PHE A CA 1
ATOM 837 C C . PHE A 1 99 ? -21.582 0.702 6.779 1.00 91.38 99 PHE A C 1
ATOM 839 O O . PHE A 1 99 ? -21.902 1.110 7.895 1.00 91.38 99 PHE A O 1
ATOM 846 N N . PHE A 1 100 ? -21.393 -0.600 6.533 1.00 93.38 100 PHE A N 1
ATOM 847 C CA . PHE A 1 100 ? -21.599 -1.628 7.561 1.00 93.38 100 PHE A CA 1
ATOM 848 C C . PHE A 1 100 ? -20.654 -1.466 8.757 1.00 93.38 100 PHE A C 1
ATOM 850 O O . PHE A 1 100 ? -21.077 -1.577 9.909 1.00 93.38 100 PHE A O 1
ATOM 857 N N . ARG A 1 101 ? -19.379 -1.137 8.513 1.00 93.12 101 ARG A N 1
ATOM 858 C CA . ARG A 1 101 ? -18.419 -0.838 9.586 1.00 93.12 101 ARG A CA 1
ATOM 859 C C . ARG A 1 101 ? -18.890 0.350 10.425 1.00 93.12 101 ARG A C 1
ATOM 861 O O . ARG A 1 101 ? -18.904 0.245 11.647 1.00 93.12 101 ARG A O 1
ATOM 868 N N . LEU A 1 102 ? -19.320 1.444 9.800 1.00 95.50 102 LEU A N 1
ATOM 869 C CA . LEU A 1 102 ? -19.848 2.617 10.504 1.00 95.50 102 LEU A CA 1
ATOM 870 C C . LEU A 1 102 ? -21.112 2.289 11.309 1.00 95.50 102 LEU A C 1
ATOM 872 O O . LEU A 1 102 ? -21.204 2.695 12.467 1.00 95.50 102 LEU A O 1
ATOM 876 N N . ALA A 1 103 ? -22.040 1.509 10.748 1.00 96.56 103 ALA A N 1
ATOM 877 C CA . ALA A 1 103 ? -23.222 1.035 11.465 1.00 96.56 103 ALA A CA 1
ATOM 878 C C . ALA A 1 103 ? -22.827 0.234 12.719 1.00 96.56 103 ALA A C 1
ATOM 880 O O . ALA A 1 103 ? -23.272 0.556 13.820 1.00 96.56 103 ALA A O 1
ATOM 881 N N . SER A 1 104 ? -21.894 -0.715 12.587 1.00 94.06 104 SER A N 1
ATOM 882 C CA . SER A 1 104 ? -21.403 -1.506 13.724 1.00 94.06 104 SER A CA 1
ATOM 883 C C . SER A 1 104 ? -20.688 -0.659 14.788 1.00 94.06 104 SER A C 1
ATOM 885 O O . SER A 1 104 ? -20.813 -0.924 15.983 1.00 94.06 104 SER A O 1
ATOM 887 N N . ILE A 1 105 ? -19.964 0.393 14.384 1.00 94.75 105 ILE A N 1
ATOM 888 C CA . ILE A 1 105 ? -19.344 1.349 15.312 1.00 94.75 105 ILE A CA 1
ATOM 889 C C . ILE A 1 1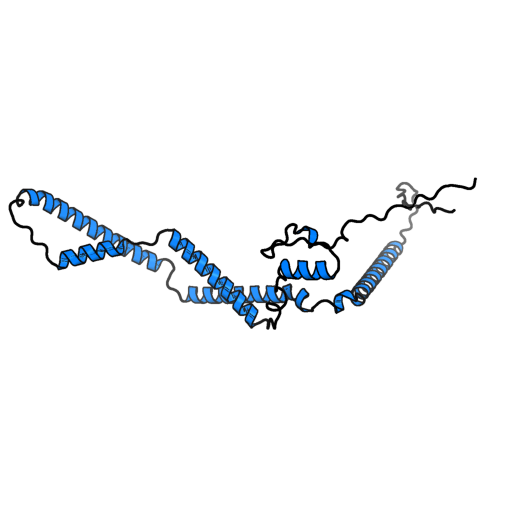05 ? -20.429 2.087 16.099 1.00 94.75 105 ILE A C 1
ATOM 891 O O . ILE A 1 105 ? -20.347 2.136 17.326 1.00 94.75 105 ILE A O 1
ATOM 895 N N . ARG A 1 106 ? -21.466 2.589 15.419 1.00 95.19 106 ARG A N 1
ATOM 896 C CA . ARG A 1 106 ? -22.584 3.302 16.048 1.00 95.19 106 ARG A CA 1
ATOM 897 C C . ARG A 1 106 ? -23.343 2.421 17.034 1.00 95.19 106 ARG A C 1
ATOM 899 O O . ARG A 1 106 ? -23.655 2.873 18.132 1.00 95.19 106 ARG A O 1
ATOM 906 N N . GLU A 1 107 ? -23.604 1.164 16.683 1.00 96.19 107 GLU A N 1
ATOM 907 C CA . GLU A 1 107 ? -24.209 0.196 17.603 1.00 96.19 107 GLU A CA 1
ATOM 908 C C . GLU A 1 107 ? -23.327 -0.039 18.829 1.00 96.19 107 GLU A C 1
ATOM 910 O O . GLU A 1 107 ? -23.800 0.007 19.966 1.00 96.19 107 GLU A O 1
ATOM 915 N N . ARG A 1 108 ? -22.021 -0.221 18.617 1.00 94.38 108 ARG A N 1
ATOM 916 C CA . ARG A 1 108 ? -21.051 -0.414 19.696 1.00 94.38 108 ARG A CA 1
ATOM 917 C C . ARG A 1 108 ? -20.970 0.808 20.614 1.00 94.38 108 ARG A C 1
ATOM 919 O O . ARG A 1 108 ? -20.771 0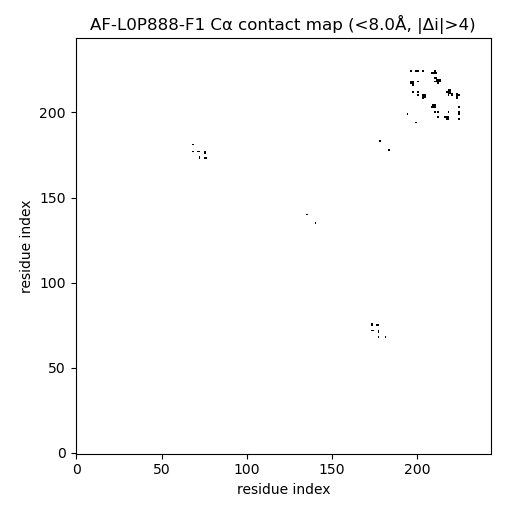.640 21.814 1.00 94.38 108 ARG A O 1
ATOM 926 N N . ASP A 1 109 ? -21.070 2.018 20.075 1.00 95.62 109 ASP A N 1
ATOM 927 C CA . ASP A 1 109 ? -21.076 3.254 20.863 1.00 95.62 109 ASP A CA 1
ATOM 928 C C . ASP A 1 109 ? -22.403 3.428 21.617 1.00 95.62 109 ASP A C 1
ATOM 930 O O . ASP A 1 109 ? -22.378 3.771 22.799 1.00 95.62 109 ASP A O 1
ATOM 934 N N . ARG A 1 110 ? -23.546 3.074 21.006 1.00 96.50 110 ARG A N 1
ATOM 935 C CA . ARG A 1 110 ? -24.852 3.027 21.687 1.00 96.50 110 ARG A CA 1
ATOM 936 C C . ARG A 1 110 ? -24.820 2.087 22.892 1.00 96.50 110 ARG A C 1
ATOM 938 O O . ARG A 1 110 ? -25.255 2.472 23.972 1.00 96.50 110 ARG A O 1
ATOM 945 N N . LEU A 1 111 ? -24.277 0.880 22.721 1.00 94.00 111 LEU A N 1
ATOM 946 C CA . LEU A 1 111 ? -24.152 -0.102 23.803 1.00 94.00 111 LEU A CA 1
ATOM 947 C C . LEU A 1 111 ? -23.245 0.402 24.934 1.00 94.00 111 LEU A C 1
ATOM 949 O O . LEU A 1 111 ? -23.596 0.257 26.098 1.00 94.00 111 LEU A O 1
ATOM 953 N N . ARG A 1 112 ? -22.118 1.054 24.613 1.00 92.00 112 ARG A N 1
ATOM 954 C CA . ARG A 1 112 ? -21.243 1.675 25.627 1.00 92.00 112 ARG A CA 1
ATOM 955 C C . ARG A 1 112 ? -21.930 2.806 26.385 1.00 92.00 112 ARG A C 1
ATOM 957 O O . ARG A 1 112 ? -21.701 2.953 27.579 1.00 92.00 112 ARG A O 1
ATOM 964 N N . ALA A 1 113 ? -22.731 3.621 25.700 1.00 96.25 113 ALA A N 1
ATOM 965 C CA . ALA A 1 113 ? -23.479 4.698 26.338 1.00 96.25 113 ALA A CA 1
ATOM 966 C C . ALA A 1 113 ? -24.516 4.137 27.322 1.00 96.25 113 ALA A C 1
ATOM 968 O O . ALA A 1 113 ? -24.578 4.599 28.458 1.00 96.25 113 ALA A O 1
ATOM 969 N N . GLN A 1 114 ? -25.255 3.098 26.918 1.00 95.19 114 GLN A N 1
ATOM 970 C CA . GLN A 1 114 ? -26.197 2.392 27.792 1.00 95.19 114 GLN A CA 1
ATOM 971 C C . GLN A 1 114 ? -25.492 1.734 28.986 1.00 95.19 114 GLN A C 1
ATOM 973 O O . GLN A 1 114 ? -25.948 1.868 30.116 1.00 95.19 114 GLN A O 1
ATOM 978 N N . GLU A 1 115 ? -24.351 1.076 28.765 1.00 90.56 115 GLU A N 1
ATOM 979 C CA . GLU A 1 115 ? -23.554 0.474 29.841 1.00 90.56 115 GLU A CA 1
ATOM 980 C C . GLU A 1 115 ? -23.054 1.528 30.836 1.00 90.56 115 GLU A C 1
ATOM 982 O O . GLU A 1 115 ? -23.147 1.329 32.046 1.00 90.56 115 GLU A O 1
ATOM 987 N N . LYS A 1 116 ? -22.573 2.674 30.341 1.00 94.06 116 LYS A N 1
ATOM 988 C CA . LYS A 1 116 ? -22.123 3.782 31.189 1.00 94.06 116 LYS A CA 1
ATOM 989 C C . LYS A 1 116 ? -23.280 4.403 31.974 1.00 94.06 116 LYS A C 1
ATOM 991 O O . LYS A 1 116 ? -23.097 4.718 33.143 1.00 94.06 116 LYS A O 1
ATOM 996 N N . MET A 1 117 ? -24.451 4.557 31.356 1.00 94.06 117 MET A N 1
ATOM 997 C CA . MET A 1 117 ? -25.664 5.022 32.033 1.00 94.06 117 MET A CA 1
ATOM 998 C C . MET A 1 117 ? -26.041 4.076 33.180 1.00 94.06 117 MET A C 1
ATOM 1000 O O . MET A 1 117 ? -26.137 4.516 34.320 1.00 94.06 117 MET A O 1
ATOM 1004 N N . LEU A 1 118 ? -26.119 2.771 32.908 1.00 90.88 118 LEU A N 1
ATOM 1005 C CA . LEU A 1 118 ? -26.409 1.755 33.922 1.00 90.88 118 LEU A CA 1
ATOM 1006 C C . LEU A 1 118 ? -25.348 1.713 35.032 1.00 90.88 118 LEU A C 1
ATOM 1008 O O . LEU A 1 118 ? -25.647 1.432 36.188 1.00 90.88 118 LEU A O 1
ATOM 1012 N N . GLN A 1 119 ? -24.083 1.970 34.698 1.00 88.50 119 GLN A N 1
ATOM 1013 C CA . GLN A 1 119 ? -23.016 2.057 35.690 1.00 88.50 119 GLN A CA 1
ATOM 1014 C C . GLN A 1 119 ? -23.202 3.259 36.623 1.00 88.50 119 GLN A C 1
ATOM 1016 O O . GLN A 1 119 ? -22.954 3.118 37.816 1.00 88.50 119 GLN A O 1
ATOM 1021 N N . ILE A 1 120 ? -23.635 4.409 36.100 1.00 91.62 120 ILE A N 1
ATOM 1022 C CA . ILE A 1 120 ? -23.936 5.599 36.905 1.00 91.62 120 ILE A CA 1
ATOM 1023 C C . ILE A 1 120 ? -25.125 5.316 37.832 1.00 91.62 120 ILE A C 1
ATOM 1025 O O . ILE A 1 120 ? -25.030 5.589 39.025 1.00 91.62 120 ILE A O 1
ATOM 1029 N N . GLU A 1 121 ? -26.190 4.691 37.318 1.00 90.69 121 GLU A N 1
ATOM 1030 C CA . GLU A 1 121 ? -27.342 4.254 38.125 1.00 90.69 121 GLU A CA 1
ATOM 1031 C C . GLU A 1 121 ? -26.903 3.311 39.254 1.00 90.69 121 GLU A C 1
ATOM 1033 O O . GLU A 1 121 ? -27.203 3.547 40.420 1.00 90.69 121 GLU A O 1
ATOM 1038 N N . ARG A 1 122 ? -26.074 2.306 38.943 1.00 88.69 122 ARG A N 1
ATOM 1039 C CA . ARG A 1 122 ? -25.525 1.377 39.945 1.00 88.69 122 ARG A CA 1
ATOM 1040 C C . ARG A 1 122 ? -24.578 2.021 40.944 1.00 88.69 122 ARG A C 1
ATOM 1042 O O . ARG A 1 122 ? -24.419 1.485 42.032 1.00 88.69 122 ARG A O 1
ATOM 1049 N N . GLN A 1 123 ? -23.871 3.083 40.575 1.00 85.75 123 GLN A N 1
ATOM 1050 C CA . GLN A 1 123 ? -23.018 3.810 41.514 1.00 85.75 123 GLN A CA 1
ATOM 1051 C C . GLN A 1 123 ? -23.879 4.607 42.491 1.00 85.75 123 GLN A C 1
ATOM 1053 O O . GLN A 1 123 ? -23.648 4.510 43.690 1.00 85.75 123 GLN A O 1
ATOM 1058 N N . ALA A 1 124 ? -24.915 5.282 41.989 1.00 87.00 124 ALA A N 1
ATOM 1059 C CA . ALA A 1 124 ? -25.884 5.989 42.821 1.00 87.00 124 ALA A CA 1
ATOM 1060 C C . ALA A 1 124 ? -26.653 5.040 43.765 1.00 87.00 124 ALA A C 1
ATOM 1062 O O . ALA A 1 124 ? -26.854 5.359 44.931 1.00 87.00 124 ALA A O 1
ATOM 1063 N N . GLU A 1 125 ? -27.039 3.849 43.296 1.00 82.38 125 GLU A N 1
ATOM 1064 C CA . GLU A 1 125 ? -27.652 2.806 44.138 1.00 82.38 125 GLU A CA 1
ATOM 1065 C C . GLU A 1 125 ? -26.631 2.075 45.024 1.00 82.38 125 GLU A C 1
ATOM 1067 O O . GLU A 1 125 ? -26.968 1.554 46.086 1.00 82.38 125 GLU A O 1
ATOM 1072 N N . GLY A 1 126 ? -25.373 2.011 44.591 1.00 78.44 126 GLY A N 1
ATOM 1073 C CA . GLY A 1 126 ? -24.288 1.308 45.270 1.00 78.44 126 GLY A CA 1
ATOM 1074 C C . GLY A 1 126 ? -23.966 1.900 46.635 1.00 78.44 126 GLY A C 1
ATOM 1075 O O . GLY A 1 126 ? -23.642 1.141 47.545 1.00 78.44 126 GLY A O 1
ATOM 1076 N N . ASP A 1 127 ? -24.157 3.210 46.806 1.00 73.50 127 ASP A N 1
ATOM 1077 C CA . ASP A 1 127 ? -24.026 3.886 48.100 1.00 73.50 127 ASP A CA 1
ATOM 1078 C C . ASP A 1 127 ? -25.000 3.338 49.156 1.00 73.50 127 ASP A C 1
ATOM 1080 O O . ASP A 1 127 ? -24.680 3.321 50.343 1.00 73.50 127 ASP A O 1
ATOM 1084 N N . ILE A 1 128 ? -26.142 2.792 48.727 1.00 81.25 128 ILE A N 1
ATOM 1085 C CA . ILE A 1 128 ? -27.163 2.178 49.592 1.00 81.25 128 ILE A CA 1
ATOM 1086 C C . ILE A 1 128 ? -26.803 0.721 49.948 1.00 81.25 128 ILE A C 1
ATOM 1088 O O . ILE A 1 128 ? -27.288 0.174 50.937 1.00 81.25 128 ILE A O 1
ATOM 1092 N N . TYR A 1 129 ? -25.938 0.070 49.163 1.00 76.06 129 TYR A N 1
ATOM 1093 C CA . TYR A 1 129 ? -25.623 -1.360 49.281 1.00 76.06 129 TYR A CA 1
ATOM 1094 C C . TYR A 1 129 ? -24.130 -1.655 49.486 1.00 76.06 129 TYR A C 1
ATOM 1096 O O . TYR A 1 129 ? -23.682 -2.777 49.237 1.00 76.06 129 TYR A O 1
ATOM 1104 N N . ASN A 1 130 ? -23.362 -0.674 49.967 1.00 81.06 130 ASN A N 1
ATOM 1105 C CA . ASN A 1 130 ? -21.925 -0.815 50.221 1.00 81.06 130 ASN A CA 1
ATOM 1106 C C . ASN A 1 130 ? -21.586 -1.900 51.258 1.00 81.06 130 ASN A C 1
ATOM 1108 O O . ASN A 1 130 ? -20.542 -2.536 51.137 1.00 81.06 130 ASN A O 1
ATOM 1112 N N . ASP A 1 131 ? -22.491 -2.175 52.197 1.00 83.25 131 ASP A N 1
ATOM 1113 C CA . ASP A 1 131 ? -22.286 -3.168 53.261 1.00 83.25 131 ASP A CA 1
ATOM 1114 C C . ASP A 1 131 ? -22.531 -4.622 52.809 1.00 83.25 131 ASP A C 1
ATOM 1116 O O . ASP A 1 131 ? -22.377 -5.555 53.597 1.00 83.25 131 ASP A O 1
ATOM 1120 N N . LYS A 1 132 ? -22.929 -4.851 51.546 1.00 86.44 132 LYS A N 1
ATOM 1121 C CA . LYS A 1 132 ? -23.211 -6.192 51.007 1.00 86.44 132 LYS A CA 1
ATOM 1122 C C . LYS A 1 132 ? -22.057 -6.722 50.155 1.00 86.44 132 LYS A C 1
ATOM 1124 O O . LYS A 1 132 ? -21.440 -6.000 49.372 1.00 86.44 132 LYS A O 1
ATOM 1129 N N . GLU A 1 133 ? -21.805 -8.024 50.255 1.00 81.31 133 GLU A N 1
ATOM 1130 C CA . GLU A 1 133 ? -20.755 -8.706 49.493 1.00 81.31 133 GLU A CA 1
ATOM 1131 C C . GLU A 1 133 ? -21.024 -8.678 47.972 1.00 81.31 133 GLU A C 1
ATOM 1133 O O . GLU A 1 133 ? -22.140 -8.928 47.508 1.00 81.31 133 GLU A O 1
ATOM 1138 N N . LYS A 1 134 ? -19.989 -8.384 47.167 1.00 82.69 134 LYS A N 1
ATOM 1139 C CA . LYS A 1 134 ? -20.062 -8.316 45.692 1.00 82.69 134 LYS A CA 1
ATOM 1140 C C . LYS A 1 134 ? -19.469 -9.582 45.066 1.00 82.69 134 LYS A C 1
ATOM 1142 O O . LYS A 1 134 ? -18.252 -9.745 45.024 1.00 82.69 134 LYS A O 1
ATOM 1147 N N . PHE A 1 135 ? -20.312 -10.449 44.507 1.00 82.25 135 PHE A N 1
ATOM 1148 C CA . PHE A 1 135 ? -19.868 -11.671 43.825 1.00 82.25 135 PHE A CA 1
ATOM 1149 C C . PHE A 1 135 ? -19.627 -11.432 42.325 1.00 82.25 135 PHE A C 1
ATOM 1151 O O . PHE A 1 135 ? -20.535 -11.056 41.585 1.00 82.25 135 PHE A O 1
ATOM 1158 N N . ILE A 1 136 ? -18.398 -11.673 41.852 1.00 80.88 136 ILE A N 1
ATOM 1159 C CA . ILE A 1 136 ? -18.036 -11.596 40.426 1.00 80.88 136 ILE A CA 1
ATOM 1160 C C . ILE A 1 136 ? -18.083 -12.998 39.811 1.00 80.88 136 ILE A C 1
ATOM 1162 O O . ILE A 1 136 ? -17.332 -13.880 40.225 1.00 80.88 136 ILE A O 1
ATOM 1166 N N . THR A 1 137 ? -18.896 -13.188 38.771 1.00 86.62 137 THR A N 1
ATOM 1167 C CA . THR A 1 137 ? -18.977 -14.462 38.039 1.00 86.62 137 THR A CA 1
ATOM 1168 C C . THR A 1 137 ? -17.829 -14.628 37.039 1.00 86.62 137 THR A C 1
ATOM 1170 O O . THR A 1 137 ? -17.301 -13.660 36.480 1.00 86.62 137 THR A O 1
ATOM 1173 N N . ASP A 1 138 ? -17.455 -15.874 36.742 1.00 86.75 138 ASP A N 1
ATOM 1174 C CA . ASP A 1 138 ? -16.386 -16.181 35.779 1.00 86.75 138 ASP A CA 1
ATOM 1175 C C . ASP A 1 138 ? -16.666 -15.650 34.363 1.00 86.75 138 ASP A C 1
ATOM 1177 O O . ASP A 1 138 ? -15.738 -15.345 33.607 1.00 86.75 138 ASP A O 1
ATOM 1181 N N . ALA A 1 139 ? -17.941 -15.469 34.007 1.00 80.44 139 ALA A N 1
ATOM 1182 C CA . ALA A 1 139 ? -18.348 -14.842 32.754 1.00 80.44 139 ALA A CA 1
ATOM 1183 C C . ALA A 1 139 ? -17.852 -13.386 32.646 1.00 80.44 139 ALA A C 1
ATOM 1185 O O . ALA A 1 139 ? -17.333 -12.995 31.598 1.00 80.44 139 ALA A O 1
ATOM 1186 N N . TYR A 1 140 ? -17.916 -12.607 33.732 1.00 78.81 140 TYR A N 1
ATOM 1187 C CA . TYR A 1 140 ? -17.455 -11.212 33.764 1.00 78.81 140 TYR A CA 1
ATOM 1188 C C . TYR A 1 140 ? -15.923 -11.093 33.660 1.00 78.81 140 TYR A C 1
ATOM 1190 O O . TYR A 1 140 ? -15.379 -10.229 32.965 1.00 78.81 140 TYR A O 1
ATOM 1198 N N . LYS A 1 141 ? -15.185 -12.027 34.270 1.00 81.12 141 LYS A N 1
ATOM 1199 C CA . LYS A 1 141 ? -13.720 -12.104 34.109 1.00 81.12 141 LYS A CA 1
ATOM 1200 C C . LYS A 1 141 ? -13.321 -12.412 32.656 1.00 81.12 141 LYS A C 1
ATOM 1202 O O . LYS A 1 141 ? -12.332 -11.888 32.144 1.00 81.12 141 LYS A O 1
ATOM 1207 N N . LYS A 1 142 ? -14.104 -13.232 31.946 1.00 80.12 142 LYS A N 1
ATOM 1208 C CA . LYS A 1 142 ? -13.860 -13.539 30.525 1.00 80.12 142 LYS A CA 1
ATOM 1209 C C . LYS A 1 142 ? -14.139 -12.344 29.605 1.00 80.12 142 LYS A C 1
ATOM 1211 O O . LYS A 1 142 ? -13.363 -12.112 28.674 1.00 80.12 142 LYS A O 1
ATOM 1216 N N . THR A 1 143 ? -15.201 -11.571 29.843 1.00 75.25 143 THR A N 1
ATOM 1217 C CA . THR A 1 143 ? -15.534 -10.397 29.010 1.00 75.25 143 THR A CA 1
ATOM 1218 C C . THR A 1 143 ? -14.490 -9.290 29.146 1.00 75.25 143 THR A C 1
ATOM 1220 O O . THR A 1 143 ? -14.025 -8.768 28.131 1.00 75.25 143 THR A O 1
ATOM 1223 N N . THR A 1 144 ? -14.040 -9.002 30.368 1.00 72.06 144 THR A N 1
ATOM 1224 C CA . THR A 1 144 ? -12.975 -8.022 30.656 1.00 72.06 144 THR A CA 1
ATOM 1225 C C . THR A 1 144 ? -11.633 -8.403 30.017 1.00 72.06 144 THR A C 1
ATOM 1227 O O . THR A 1 144 ? -10.979 -7.569 29.388 1.00 72.06 144 THR A O 1
ATOM 1230 N N . LYS A 1 145 ? -11.238 -9.683 30.058 1.00 69.56 145 LYS A N 1
ATOM 1231 C CA . LYS A 1 145 ? -10.028 -10.158 29.360 1.00 69.56 145 LYS A CA 1
ATOM 1232 C C . LYS A 1 145 ? -10.145 -10.023 27.833 1.00 69.56 145 LYS A C 1
ATOM 1234 O O . LYS A 1 145 ? -9.192 -9.614 27.166 1.00 69.56 145 LYS A O 1
ATOM 1239 N N . LYS A 1 146 ? -11.322 -10.317 27.266 1.00 66.69 146 LYS A N 1
ATOM 1240 C CA . LYS A 1 146 ? -11.588 -10.222 25.817 1.00 66.69 146 LYS A CA 1
ATOM 1241 C C . LYS A 1 146 ? -11.569 -8.777 25.307 1.00 66.69 146 LYS A C 1
ATOM 1243 O O . LYS A 1 146 ? -11.109 -8.539 24.190 1.00 66.69 146 LYS A O 1
ATOM 1248 N N . THR A 1 147 ? -12.037 -7.807 26.095 1.00 61.88 147 THR A N 1
ATOM 1249 C CA . THR A 1 147 ? -11.976 -6.382 25.724 1.00 61.88 147 THR A CA 1
ATOM 1250 C C . THR A 1 147 ? -10.552 -5.831 25.787 1.00 61.88 147 THR A C 1
ATOM 1252 O O . THR A 1 147 ? -10.193 -5.009 24.944 1.00 61.88 147 THR A O 1
ATOM 1255 N N . LEU A 1 148 ? -9.714 -6.322 26.708 1.00 59.19 148 LEU A N 1
ATOM 1256 C CA . LEU A 1 148 ? -8.312 -5.913 26.832 1.00 59.19 148 LEU A CA 1
ATOM 1257 C C . LEU A 1 148 ? -7.455 -6.371 25.636 1.00 59.19 148 LEU A C 1
ATOM 1259 O O . LEU A 1 148 ? -6.646 -5.600 25.123 1.00 59.19 148 LEU A O 1
ATOM 1263 N N . MET A 1 149 ? -7.680 -7.586 25.124 1.00 59.34 149 MET A N 1
ATOM 1264 C CA . MET A 1 149 ? -6.937 -8.114 23.967 1.00 59.34 149 MET A CA 1
ATOM 1265 C C . MET A 1 149 ? -7.232 -7.375 22.652 1.00 59.34 149 MET A C 1
ATOM 1267 O O . MET A 1 149 ? -6.358 -7.278 21.794 1.00 59.34 149 MET A O 1
ATOM 1271 N N . LYS A 1 150 ? -8.433 -6.803 22.496 1.00 61.75 150 LYS A N 1
ATOM 1272 C CA . LYS A 1 150 ? -8.841 -6.071 21.281 1.00 61.75 150 LYS A CA 1
ATOM 1273 C C . LYS A 1 150 ? -8.229 -4.669 21.147 1.00 61.75 150 LYS A C 1
ATOM 1275 O O . LYS A 1 150 ? -8.394 -4.047 20.104 1.00 61.75 150 LYS A O 1
ATOM 1280 N N . LYS A 1 151 ? -7.534 -4.159 22.171 1.00 58.84 151 LYS A N 1
ATOM 1281 C CA . LYS A 1 151 ? -6.947 -2.803 22.177 1.00 58.84 151 LYS A CA 1
ATOM 1282 C C . LYS A 1 151 ? -5.570 -2.701 21.505 1.00 58.84 151 LYS A C 1
ATOM 1284 O O . LYS A 1 151 ? -5.039 -1.603 21.394 1.00 58.84 151 LYS A O 1
ATOM 1289 N N . LYS A 1 152 ? -4.986 -3.805 21.028 1.00 61.44 152 LYS A N 1
ATOM 1290 C CA . LYS A 1 152 ? -3.707 -3.795 20.296 1.00 61.44 152 LYS A CA 1
ATOM 1291 C C . LYS A 1 152 ? -3.926 -3.493 18.807 1.00 61.44 152 LYS A C 1
ATOM 1293 O O . LYS A 1 152 ? -3.712 -4.353 17.958 1.00 61.44 152 LYS A O 1
ATOM 1298 N N . SER A 1 153 ? -4.389 -2.290 18.473 1.00 62.97 153 SER A N 1
ATOM 1299 C CA . SER A 1 153 ? -4.405 -1.832 17.080 1.00 62.97 153 SER A CA 1
ATOM 1300 C C . SER A 1 153 ? -2.990 -1.420 16.679 1.00 62.97 153 SER A C 1
ATOM 1302 O O . SER A 1 153 ? -2.446 -0.466 17.233 1.00 62.97 153 SER A O 1
ATOM 1304 N N . LYS A 1 154 ? -2.382 -2.145 15.734 1.00 70.00 154 LYS A N 1
ATOM 1305 C CA . LYS A 1 154 ? -1.114 -1.744 15.116 1.00 70.00 154 LYS A CA 1
ATOM 1306 C C . LYS A 1 154 ? -1.363 -0.396 14.429 1.00 70.00 154 LYS A C 1
ATOM 1308 O O . LYS A 1 154 ? -2.230 -0.314 13.566 1.00 70.00 154 LYS A O 1
ATOM 1313 N N . GLY A 1 155 ? -0.710 0.658 14.916 1.00 84.38 155 GLY A N 1
ATOM 1314 C CA . GLY A 1 155 ? -0.996 2.043 14.536 1.00 84.38 155 GLY A CA 1
ATOM 1315 C C . GLY A 1 155 ? -0.641 2.378 13.085 1.00 84.38 155 GLY A C 1
ATOM 1316 O O . GLY A 1 155 ? -0.451 1.503 12.245 1.00 84.38 155 GLY A O 1
ATOM 1317 N N . ILE A 1 156 ? -0.489 3.673 12.813 1.00 84.88 156 ILE A N 1
ATOM 1318 C CA . ILE A 1 156 ? -0.169 4.250 11.494 1.00 84.88 156 ILE A CA 1
ATOM 1319 C C . ILE A 1 156 ? 1.054 3.587 10.826 1.00 84.88 156 ILE A C 1
ATOM 1321 O O . ILE A 1 156 ? 1.070 3.380 9.618 1.00 84.88 156 ILE A O 1
ATOM 1325 N N . ILE A 1 157 ? 2.036 3.145 11.614 1.00 87.00 157 ILE A N 1
ATOM 1326 C CA . ILE A 1 157 ? 3.223 2.409 11.143 1.00 87.00 157 ILE A CA 1
ATOM 1327 C C . ILE A 1 157 ? 2.849 1.123 10.384 1.00 87.00 157 ILE A C 1
ATOM 1329 O O . ILE A 1 157 ? 3.479 0.781 9.389 1.00 87.00 157 ILE A O 1
ATOM 1333 N N . SER A 1 158 ? 1.798 0.415 10.810 1.00 87.19 158 SER A N 1
ATOM 1334 C CA . SER A 1 158 ? 1.335 -0.794 10.118 1.00 87.19 158 SER A CA 1
ATOM 1335 C C . SER A 1 158 ? 0.699 -0.489 8.770 1.00 87.19 158 SER A C 1
ATOM 1337 O O . SER A 1 158 ? 0.753 -1.330 7.884 1.00 87.19 158 SER A O 1
ATOM 1339 N N . PHE A 1 159 ? 0.083 0.683 8.619 1.00 86.88 159 PHE A N 1
ATOM 1340 C CA . PHE A 1 159 ? -0.484 1.116 7.348 1.00 86.88 159 PHE A CA 1
ATOM 1341 C C . PHE A 1 159 ? 0.625 1.418 6.337 1.00 86.88 159 PHE A C 1
ATOM 1343 O O . PHE A 1 159 ? 0.586 0.884 5.234 1.00 86.88 159 PHE A O 1
ATOM 1350 N N . TYR A 1 160 ? 1.652 2.175 6.739 1.00 91.94 160 TYR A N 1
ATOM 1351 C CA . TYR A 1 160 ? 2.813 2.430 5.880 1.00 91.94 160 TYR A CA 1
ATOM 1352 C C . TYR A 1 160 ? 3.558 1.145 5.523 1.00 91.94 160 TYR A C 1
ATOM 1354 O O . TYR A 1 160 ? 3.892 0.953 4.361 1.00 91.94 160 TYR A O 1
ATOM 1362 N N . ARG A 1 161 ? 3.742 0.226 6.482 1.00 92.94 161 ARG A N 1
ATOM 1363 C CA . ARG A 1 161 ? 4.320 -1.094 6.201 1.00 92.94 161 ARG A CA 1
ATOM 1364 C C . ARG A 1 161 ? 3.522 -1.852 5.141 1.00 92.94 161 ARG A C 1
ATOM 1366 O O . ARG A 1 161 ? 4.126 -2.404 4.238 1.00 92.94 161 ARG A O 1
ATOM 1373 N N . ASN A 1 162 ? 2.193 -1.865 5.242 1.00 92.38 162 ASN A N 1
ATOM 1374 C CA . ASN A 1 162 ? 1.358 -2.572 4.273 1.00 92.38 162 ASN A CA 1
ATOM 1375 C C . ASN A 1 162 ? 1.444 -1.948 2.874 1.00 92.38 162 AS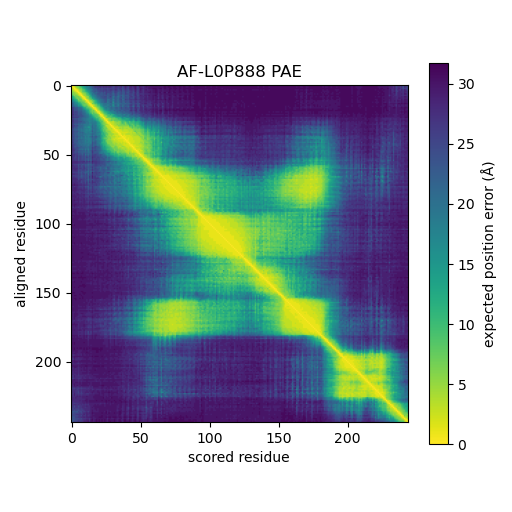N A C 1
ATOM 1377 O O . ASN A 1 162 ? 1.503 -2.693 1.908 1.00 92.38 162 ASN A O 1
ATOM 1381 N N . ILE A 1 163 ? 1.480 -0.614 2.769 1.00 92.62 163 ILE A N 1
ATOM 1382 C CA . ILE A 1 163 ? 1.656 0.070 1.477 1.00 92.62 163 ILE A CA 1
ATOM 1383 C C . ILE A 1 163 ? 3.009 -0.279 0.870 1.00 92.62 163 ILE A C 1
ATOM 1385 O O . ILE A 1 163 ? 3.066 -0.649 -0.296 1.00 92.62 163 ILE A O 1
ATOM 1389 N N . LEU A 1 164 ? 4.084 -0.184 1.657 1.00 93.12 164 LEU A N 1
ATOM 1390 C CA . LEU A 1 164 ? 5.425 -0.514 1.180 1.00 93.12 164 LEU A CA 1
ATOM 1391 C C . LEU A 1 164 ? 5.495 -1.978 0.726 1.00 93.12 164 LEU A C 1
ATOM 1393 O O . LEU A 1 164 ? 5.959 -2.254 -0.373 1.00 93.12 164 LEU A O 1
ATOM 1397 N N . GLU A 1 165 ? 4.936 -2.898 1.513 1.00 93.62 165 GLU A N 1
ATOM 1398 C CA . GLU A 1 165 ? 4.907 -4.325 1.189 1.00 93.62 165 GLU A CA 1
ATOM 1399 C C . GLU A 1 165 ? 4.074 -4.631 -0.072 1.00 93.62 165 GLU A C 1
ATOM 1401 O O . GLU A 1 165 ? 4.440 -5.512 -0.844 1.00 93.62 165 GLU A O 1
ATOM 1406 N N . GLU A 1 166 ? 2.967 -3.920 -0.303 1.00 90.25 166 GLU A N 1
ATOM 1407 C CA . GLU A 1 166 ? 2.167 -4.031 -1.533 1.00 90.25 166 GLU A CA 1
ATOM 1408 C C . GLU A 1 166 ? 2.958 -3.520 -2.746 1.00 90.25 166 GLU A C 1
ATOM 1410 O O . GLU A 1 166 ? 3.094 -4.239 -3.733 1.00 90.25 166 GLU A O 1
ATOM 1415 N N . THR A 1 167 ? 3.596 -2.348 -2.634 1.00 89.81 167 THR A N 1
ATOM 1416 C CA . THR A 1 167 ? 4.421 -1.794 -3.721 1.00 89.81 167 THR A CA 1
ATOM 1417 C C . THR A 1 167 ? 5.646 -2.650 -4.046 1.00 89.81 167 THR A C 1
ATOM 1419 O O . THR A 1 167 ? 6.006 -2.793 -5.214 1.00 89.81 167 THR A O 1
ATOM 1422 N N . GLU A 1 168 ? 6.279 -3.251 -3.033 1.00 91.19 168 GLU A N 1
ATOM 1423 C CA . GLU A 1 168 ? 7.413 -4.160 -3.218 1.00 91.19 168 GLU A CA 1
ATOM 1424 C C . GLU A 1 168 ? 6.982 -5.451 -3.914 1.00 91.19 168 GLU A C 1
ATOM 1426 O O . GLU A 1 168 ? 7.687 -5.930 -4.799 1.00 91.19 168 GLU A O 1
ATOM 1431 N N . LYS A 1 169 ? 5.823 -6.016 -3.551 1.00 91.00 169 LYS A N 1
ATOM 1432 C CA . LYS A 1 169 ? 5.282 -7.217 -4.207 1.00 91.00 169 LYS A CA 1
ATOM 1433 C C . LYS A 1 169 ? 5.035 -6.975 -5.689 1.00 91.00 169 LYS A C 1
ATOM 1435 O O . LYS A 1 169 ? 5.551 -7.743 -6.498 1.00 91.00 169 LYS A O 1
ATOM 1440 N N . ASP A 1 170 ? 4.343 -5.890 -6.032 1.00 87.75 170 ASP A N 1
ATOM 1441 C CA . ASP A 1 170 ? 4.055 -5.538 -7.425 1.00 87.75 170 ASP A CA 1
ATOM 1442 C C . ASP A 1 170 ? 5.347 -5.393 -8.242 1.00 87.75 170 ASP A C 1
ATOM 1444 O O . ASP A 1 170 ? 5.473 -5.930 -9.344 1.00 87.75 170 ASP A O 1
ATOM 1448 N N . HIS A 1 171 ? 6.345 -4.701 -7.684 1.00 89.25 171 HIS A N 1
ATOM 1449 C CA . HIS A 1 171 ? 7.634 -4.502 -8.341 1.00 89.25 171 HIS A CA 1
ATOM 1450 C C . HIS A 1 171 ? 8.410 -5.815 -8.522 1.00 89.25 171 HIS A C 1
ATOM 1452 O O . HIS A 1 171 ? 8.891 -6.107 -9.619 1.00 89.25 171 HIS A O 1
ATOM 1458 N N . ASN A 1 172 ? 8.488 -6.633 -7.470 1.00 89.38 172 ASN A N 1
ATOM 1459 C CA . ASN A 1 172 ? 9.193 -7.913 -7.491 1.00 89.38 172 ASN A CA 1
ATOM 1460 C C . ASN A 1 172 ? 8.572 -8.897 -8.486 1.00 89.38 172 ASN A C 1
ATOM 1462 O O . ASN A 1 172 ? 9.284 -9.654 -9.140 1.00 89.38 172 ASN A O 1
ATOM 1466 N N . GLU A 1 173 ? 7.248 -8.901 -8.617 1.00 88.25 173 GLU A N 1
ATOM 1467 C CA . GLU A 1 173 ? 6.549 -9.750 -9.578 1.00 88.25 173 GLU A CA 1
ATOM 1468 C C . GLU A 1 173 ? 6.806 -9.326 -11.021 1.00 88.25 173 GLU A C 1
ATOM 1470 O O . GLU A 1 173 ? 7.020 -10.192 -11.869 1.00 88.25 173 GLU A O 1
ATOM 1475 N N . VAL A 1 174 ? 6.847 -8.018 -11.291 1.00 88.31 174 VAL A N 1
ATOM 1476 C CA . VAL A 1 174 ? 7.221 -7.486 -12.608 1.00 88.31 174 VAL A CA 1
ATOM 1477 C C . VAL A 1 174 ? 8.659 -7.879 -12.949 1.00 88.31 174 VAL A C 1
ATOM 1479 O O . VAL A 1 174 ? 8.886 -8.442 -14.017 1.00 88.31 174 VAL A O 1
ATOM 1482 N N . ILE A 1 175 ? 9.612 -7.690 -12.029 1.00 86.62 175 ILE A N 1
ATOM 1483 C CA . ILE A 1 175 ? 11.007 -8.118 -12.231 1.00 86.62 175 ILE A CA 1
ATOM 1484 C C . ILE A 1 175 ? 11.089 -9.625 -12.478 1.00 86.62 175 ILE A C 1
ATOM 1486 O O . ILE A 1 175 ? 11.794 -10.065 -13.380 1.00 86.62 175 ILE A O 1
ATOM 1490 N N . LYS A 1 176 ? 10.350 -10.428 -11.709 1.00 88.62 176 LYS A N 1
ATOM 1491 C CA . LYS A 1 176 ? 10.315 -11.886 -11.865 1.00 88.62 176 LYS A CA 1
ATOM 1492 C C . LYS A 1 176 ? 9.690 -12.328 -13.190 1.00 88.62 176 LYS A C 1
ATOM 1494 O O . LYS A 1 176 ? 10.051 -13.379 -13.713 1.00 88.62 176 LYS A O 1
ATOM 1499 N N . ALA A 1 177 ? 8.719 -11.578 -13.707 1.00 86.31 177 ALA A N 1
ATOM 1500 C CA . ALA A 1 177 ? 8.131 -11.842 -15.013 1.00 86.31 177 ALA A CA 1
ATOM 1501 C C . ALA A 1 177 ? 9.148 -11.562 -16.124 1.00 86.31 177 ALA A C 1
ATOM 1503 O O . ALA A 1 177 ? 9.355 -12.435 -16.961 1.00 86.31 177 ALA A O 1
ATOM 1504 N N . ILE A 1 178 ? 9.832 -10.415 -16.052 1.00 85.00 178 ILE A N 1
ATOM 1505 C CA . ILE A 1 178 ? 10.886 -10.016 -16.996 1.00 85.00 178 ILE A CA 1
ATOM 1506 C C . ILE A 1 178 ? 12.047 -11.013 -16.966 1.00 85.00 178 ILE A C 1
ATOM 1508 O O . ILE A 1 178 ? 12.461 -11.513 -18.001 1.00 85.00 178 ILE A O 1
ATOM 1512 N N . SER A 1 179 ? 12.534 -11.390 -15.779 1.00 82.94 179 SER A N 1
ATOM 1513 C CA . SER A 1 179 ? 13.640 -12.350 -15.648 1.00 82.94 179 SER A CA 1
ATOM 1514 C C . SER A 1 179 ? 13.291 -13.765 -16.117 1.00 82.94 179 SER A C 1
ATOM 1516 O O . SER A 1 179 ? 14.175 -14.608 -16.271 1.00 82.94 179 SER A O 1
ATOM 1518 N N . LYS A 1 180 ? 11.999 -14.051 -16.311 1.00 81.62 180 LYS A N 1
ATOM 1519 C CA . LYS A 1 180 ? 11.499 -15.310 -16.858 1.00 81.62 180 LYS A CA 1
ATOM 1520 C C . LYS A 1 180 ? 11.246 -15.227 -18.368 1.00 81.62 180 LYS A C 1
ATOM 1522 O O . LYS A 1 180 ? 11.395 -16.255 -19.029 1.00 81.62 180 LYS A O 1
ATOM 1527 N N . SER A 1 181 ? 10.818 -14.074 -18.893 1.00 72.88 181 SER A N 1
ATOM 1528 C CA . SER A 1 181 ? 10.601 -13.845 -20.332 1.00 72.88 181 SER A CA 1
ATOM 1529 C C . SER A 1 181 ? 11.921 -13.644 -21.058 1.00 72.88 181 SER A C 1
ATOM 1531 O O . SER A 1 181 ? 12.235 -14.410 -21.970 1.00 72.88 181 SER A O 1
ATOM 1533 N N . HIS A 1 182 ? 12.736 -12.707 -20.587 1.00 66.62 182 HIS A N 1
ATOM 1534 C CA . HIS A 1 182 ? 14.130 -12.634 -20.969 1.00 66.62 182 HIS A CA 1
ATOM 1535 C C . HIS A 1 182 ? 14.841 -13.799 -20.292 1.00 66.62 182 HIS A C 1
ATOM 1537 O O . HIS A 1 182 ? 15.011 -13.826 -19.072 1.00 66.62 182 HIS A O 1
ATOM 1543 N N . LYS A 1 183 ? 15.280 -14.787 -21.080 1.00 60.28 183 LYS A N 1
ATOM 1544 C CA . LYS A 1 183 ? 16.321 -15.714 -20.634 1.00 60.28 183 LYS A CA 1
ATOM 1545 C C . LYS A 1 183 ? 17.605 -14.908 -20.461 1.00 60.28 183 LYS A C 1
ATOM 1547 O O . LYS A 1 183 ? 18.494 -14.984 -21.305 1.00 60.28 183 LYS A O 1
ATOM 1552 N N . ILE A 1 184 ? 17.706 -14.188 -19.344 1.00 54.22 184 ILE A N 1
ATOM 1553 C CA . ILE A 1 184 ? 18.949 -13.649 -18.797 1.00 54.22 184 ILE A CA 1
ATOM 1554 C C . ILE A 1 184 ? 19.765 -14.872 -18.384 1.00 54.22 184 ILE A C 1
ATOM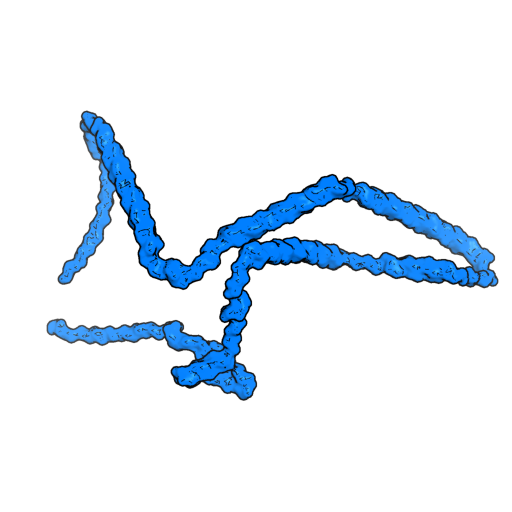 1556 O O . ILE A 1 184 ? 19.823 -15.308 -17.235 1.00 54.22 184 ILE A O 1
ATOM 1560 N N . SER A 1 185 ? 20.307 -15.520 -19.402 1.00 46.28 185 SER A N 1
ATOM 1561 C CA . SER A 1 185 ? 21.234 -16.613 -19.291 1.00 46.28 185 SER A CA 1
ATOM 1562 C C . SER A 1 185 ? 22.537 -15.943 -18.887 1.00 46.28 185 SER A C 1
ATOM 1564 O O . SER A 1 185 ? 23.256 -15.440 -19.736 1.00 46.28 185 SER A O 1
ATOM 1566 N N . LYS A 1 186 ? 22.839 -15.956 -17.585 1.00 47.66 186 LYS A N 1
ATOM 1567 C CA . LYS A 1 186 ? 24.225 -15.943 -17.104 1.00 47.66 186 LYS A CA 1
ATOM 1568 C C . LYS A 1 186 ? 25.007 -14.623 -17.280 1.00 47.66 186 LYS A C 1
ATOM 1570 O O . LYS A 1 186 ? 26.064 -14.629 -17.894 1.00 47.66 186 LYS A O 1
ATOM 1575 N N . VAL A 1 187 ? 24.571 -13.519 -16.664 1.00 47.19 187 VAL A N 1
ATOM 1576 C CA . VAL A 1 187 ? 25.458 -12.336 -16.487 1.00 47.19 187 VAL A CA 1
ATOM 1577 C C . VAL A 1 187 ? 25.594 -11.874 -15.028 1.00 47.19 187 VAL A C 1
ATOM 1579 O O . VAL A 1 187 ? 26.563 -11.212 -14.681 1.00 47.19 187 VAL A O 1
ATOM 1582 N N . THR A 1 188 ? 24.735 -12.300 -14.099 1.00 40.53 188 THR A N 1
ATOM 1583 C CA . THR A 1 188 ? 24.815 -11.816 -12.703 1.00 40.53 188 THR A CA 1
ATOM 1584 C C . THR A 1 188 ? 25.720 -12.621 -11.762 1.00 40.53 188 THR A C 1
ATOM 1586 O O . THR A 1 188 ? 25.763 -12.301 -10.581 1.00 40.53 188 THR A O 1
ATOM 1589 N N . GLU A 1 189 ? 26.465 -13.631 -12.230 1.00 45.00 189 GLU A N 1
ATOM 1590 C CA . GLU A 1 189 ? 27.356 -14.425 -11.352 1.00 45.00 189 GLU A CA 1
ATOM 1591 C C . GLU A 1 189 ? 28.861 -14.339 -11.673 1.00 45.00 189 GLU A C 1
ATOM 1593 O O . GLU A 1 189 ? 29.664 -14.842 -10.888 1.00 45.00 189 GLU A O 1
ATOM 1598 N N . GLU A 1 190 ? 29.293 -13.671 -12.752 1.00 44.75 190 GLU A N 1
ATOM 1599 C CA . GLU A 1 190 ? 30.717 -13.692 -13.152 1.00 44.75 190 GLU A CA 1
ATOM 1600 C C . GLU A 1 190 ? 31.461 -12.339 -13.084 1.00 44.75 190 GLU A C 1
ATOM 1602 O O . GLU A 1 190 ? 32.687 -12.335 -13.170 1.00 44.75 190 GLU A O 1
ATOM 1607 N N . THR A 1 191 ? 30.808 -11.203 -12.795 1.00 43.22 191 THR A N 1
ATOM 1608 C CA . THR A 1 191 ? 31.492 -9.885 -12.719 1.00 43.22 191 THR A CA 1
ATOM 1609 C C . THR A 1 191 ? 31.247 -9.099 -11.429 1.00 43.22 191 THR A C 1
ATOM 1611 O O . THR A 1 191 ? 31.094 -7.881 -11.454 1.00 43.22 191 THR A O 1
ATOM 1614 N N . SER A 1 192 ? 31.251 -9.768 -10.276 1.00 45.44 192 SER A N 1
ATOM 1615 C CA . SER A 1 192 ? 31.462 -9.091 -8.984 1.00 45.44 192 SER A CA 1
ATOM 1616 C C . SER A 1 192 ? 32.093 -10.006 -7.933 1.00 45.44 192 SER A C 1
ATOM 1618 O O . SER A 1 192 ? 31.758 -9.947 -6.751 1.00 45.44 192 SER A O 1
ATOM 1620 N N . LYS A 1 193 ? 33.053 -10.850 -8.331 1.00 50.72 193 LYS A N 1
ATOM 1621 C CA . LYS A 1 193 ? 34.130 -11.163 -7.387 1.00 50.72 193 LYS A CA 1
ATOM 1622 C C . LYS A 1 193 ? 34.967 -9.898 -7.307 1.00 50.72 193 LYS A C 1
ATOM 1624 O O . LYS A 1 193 ? 35.892 -9.714 -8.094 1.00 50.72 193 LYS A O 1
ATOM 1629 N N . GLU A 1 194 ? 34.559 -8.981 -6.437 1.00 58.44 194 GLU A N 1
ATOM 1630 C CA . GLU A 1 194 ? 35.418 -7.893 -5.994 1.00 58.44 194 GLU A CA 1
ATOM 1631 C C . GLU A 1 194 ? 36.706 -8.558 -5.505 1.00 58.44 194 GLU A C 1
ATOM 1633 O O . GLU A 1 194 ? 36.714 -9.199 -4.454 1.00 58.44 194 GLU A O 1
ATOM 1638 N N . ARG A 1 195 ? 37.767 -8.523 -6.324 1.00 66.25 195 ARG A N 1
ATOM 1639 C CA . ARG A 1 195 ? 39.086 -8.987 -5.887 1.00 66.25 195 ARG A CA 1
ATOM 1640 C C . ARG A 1 195 ? 39.403 -8.202 -4.630 1.00 66.25 195 ARG A C 1
ATOM 1642 O O . ARG A 1 195 ? 39.318 -6.971 -4.634 1.00 66.25 195 ARG A O 1
ATOM 1649 N N . THR A 1 196 ? 39.682 -8.911 -3.545 1.00 77.00 196 THR A N 1
ATOM 1650 C CA . THR A 1 196 ? 39.922 -8.262 -2.261 1.00 77.00 196 THR A CA 1
ATOM 1651 C C . THR A 1 196 ? 41.148 -7.359 -2.395 1.00 77.00 196 THR A C 1
ATOM 1653 O O . THR A 1 196 ? 42.055 -7.621 -3.190 1.00 77.00 196 THR A O 1
ATOM 1656 N N . ALA A 1 197 ? 41.185 -6.262 -1.637 1.00 74.75 197 ALA A N 1
ATOM 1657 C CA . ALA A 1 197 ? 42.306 -5.318 -1.689 1.00 74.75 197 ALA A CA 1
ATOM 1658 C C . ALA A 1 197 ? 43.666 -6.010 -1.443 1.00 74.75 197 ALA A C 1
ATOM 1660 O O . ALA A 1 197 ? 44.683 -5.591 -1.991 1.00 74.75 197 ALA A O 1
ATOM 1661 N N . GLU A 1 198 ? 43.653 -7.105 -0.682 1.00 76.00 198 GLU A N 1
ATOM 1662 C CA . GLU A 1 198 ? 44.776 -8.010 -0.430 1.00 76.00 198 GLU A CA 1
ATOM 1663 C C . GLU A 1 198 ? 45.302 -8.720 -1.679 1.00 76.00 198 GLU A C 1
ATOM 1665 O O . GLU A 1 198 ? 46.513 -8.771 -1.903 1.00 76.00 198 GLU A O 1
ATOM 1670 N N . GLU A 1 199 ? 44.409 -9.282 -2.494 1.00 82.75 199 GLU A N 1
ATOM 1671 C CA . GLU A 1 199 ? 44.781 -9.984 -3.726 1.00 82.75 199 GLU A CA 1
ATOM 1672 C C . GLU A 1 199 ? 45.407 -9.013 -4.728 1.00 82.75 199 GLU A C 1
ATOM 1674 O O . GLU A 1 199 ? 46.431 -9.316 -5.342 1.00 82.75 199 GLU A O 1
ATOM 1679 N N . ILE A 1 200 ? 44.843 -7.806 -4.818 1.00 80.81 200 ILE A N 1
ATOM 1680 C CA . ILE A 1 200 ? 45.352 -6.734 -5.678 1.00 80.81 200 ILE A CA 1
ATOM 1681 C C . ILE A 1 200 ? 46.731 -6.262 -5.190 1.00 80.81 200 ILE A C 1
ATOM 1683 O O . ILE A 1 200 ? 47.634 -6.057 -5.999 1.00 80.81 200 ILE A O 1
ATOM 1687 N N . ALA A 1 201 ? 46.928 -6.123 -3.875 1.00 80.12 201 ALA A N 1
ATOM 1688 C CA . ALA A 1 201 ? 48.210 -5.718 -3.299 1.00 80.12 201 ALA A CA 1
ATOM 1689 C C . ALA A 1 201 ? 49.328 -6.736 -3.572 1.00 80.12 201 ALA A C 1
ATOM 1691 O O . ALA A 1 201 ? 50.435 -6.347 -3.942 1.00 80.12 201 ALA A O 1
ATOM 1692 N N . LYS A 1 202 ? 49.040 -8.038 -3.430 1.00 82.50 202 LYS A N 1
ATOM 1693 C CA . LYS A 1 202 ? 50.002 -9.116 -3.715 1.00 82.50 202 LYS A CA 1
ATOM 1694 C C . LYS A 1 202 ? 50.409 -9.131 -5.186 1.00 82.50 202 LYS A C 1
ATOM 1696 O O . LYS A 1 202 ? 51.600 -9.133 -5.480 1.00 82.50 202 LYS A O 1
ATOM 1701 N N . GLU A 1 203 ? 49.437 -9.044 -6.093 1.00 85.62 203 GLU A N 1
ATOM 1702 C CA . GLU A 1 203 ? 49.687 -9.003 -7.538 1.00 85.62 203 GLU A CA 1
ATOM 1703 C C . GLU A 1 203 ? 50.530 -7.778 -7.940 1.00 85.62 203 GLU A C 1
ATOM 1705 O O . GLU A 1 203 ? 51.411 -7.867 -8.795 1.00 85.62 203 GLU A O 1
ATOM 1710 N N . LEU A 1 204 ? 50.293 -6.622 -7.314 1.00 80.75 204 LEU A N 1
ATOM 1711 C CA . LEU A 1 204 ? 51.071 -5.407 -7.556 1.00 80.75 204 LEU A CA 1
ATOM 1712 C C . LEU A 1 204 ? 52.497 -5.499 -6.995 1.00 80.75 204 LEU A C 1
ATOM 1714 O O . LEU A 1 204 ? 53.428 -5.071 -7.678 1.00 80.75 204 LEU A O 1
ATOM 1718 N N . ASN A 1 205 ? 52.685 -6.108 -5.822 1.00 79.19 205 ASN A N 1
ATOM 1719 C CA . ASN A 1 205 ? 54.007 -6.362 -5.243 1.00 79.19 205 ASN A CA 1
ATOM 1720 C C . ASN A 1 205 ? 54.828 -7.353 -6.083 1.00 79.19 205 ASN A C 1
ATOM 1722 O O . ASN A 1 205 ? 56.017 -7.130 -6.310 1.00 79.19 205 ASN A O 1
ATOM 1726 N N . GLU A 1 206 ? 54.195 -8.394 -6.631 1.00 84.94 206 GLU A N 1
ATOM 1727 C CA . GLU A 1 206 ? 54.821 -9.316 -7.593 1.00 84.94 206 GLU A CA 1
ATOM 1728 C C . GLU A 1 206 ? 55.202 -8.616 -8.906 1.00 84.94 206 GLU A C 1
ATOM 1730 O O . GLU A 1 206 ? 56.249 -8.899 -9.489 1.00 84.94 206 GLU A O 1
ATOM 1735 N N . LYS A 1 207 ? 54.387 -7.650 -9.348 1.00 80.56 207 LYS A N 1
ATOM 1736 C CA . LYS A 1 207 ? 54.671 -6.783 -10.506 1.00 80.56 207 LYS A CA 1
ATOM 1737 C C . LYS A 1 207 ? 55.673 -5.658 -10.202 1.00 80.56 207 LYS A C 1
ATOM 1739 O O . LYS A 1 207 ? 55.967 -4.861 -11.094 1.00 80.56 207 LYS A O 1
ATOM 1744 N N . GLY A 1 208 ? 56.214 -5.589 -8.983 1.00 75.44 208 GLY A N 1
ATOM 1745 C CA . GLY A 1 208 ? 57.257 -4.640 -8.583 1.00 75.44 208 GLY A CA 1
ATOM 1746 C C . GLY A 1 208 ? 56.761 -3.255 -8.152 1.00 75.44 208 GLY A C 1
ATOM 1747 O O . GLY A 1 208 ? 57.564 -2.324 -8.071 1.00 75.44 208 GLY A O 1
ATOM 1748 N N . ALA A 1 209 ? 55.464 -3.085 -7.883 1.00 77.56 209 ALA A N 1
ATOM 1749 C CA . ALA A 1 209 ? 54.963 -1.918 -7.160 1.00 77.56 209 ALA A CA 1
ATOM 1750 C C . ALA A 1 209 ? 55.211 -2.098 -5.654 1.00 77.56 209 ALA A C 1
ATOM 1752 O O . ALA A 1 209 ? 55.167 -3.209 -5.150 1.00 77.56 209 ALA A O 1
ATOM 1753 N N . ASN A 1 210 ? 55.464 -1.014 -4.921 1.00 79.00 210 ASN A N 1
ATOM 1754 C CA . ASN A 1 210 ? 55.663 -1.078 -3.471 1.00 79.00 210 ASN A CA 1
ATOM 1755 C C . ASN A 1 210 ? 54.342 -0.755 -2.756 1.00 79.00 210 ASN A C 1
ATOM 1757 O O . ASN A 1 210 ? 54.081 0.410 -2.453 1.00 79.00 210 ASN A O 1
ATOM 1761 N N . VAL A 1 211 ? 53.506 -1.770 -2.523 1.00 81.94 211 VAL A N 1
ATOM 1762 C CA . VAL A 1 211 ? 52.271 -1.675 -1.731 1.00 81.94 211 VAL A CA 1
ATOM 1763 C C . VAL A 1 211 ? 52.534 -2.178 -0.312 1.00 81.94 211 VAL A C 1
ATOM 1765 O O . VAL A 1 211 ? 52.903 -3.336 -0.107 1.00 81.94 211 VAL A O 1
ATOM 1768 N N . ILE A 1 212 ? 52.331 -1.310 0.676 1.00 82.38 212 ILE A N 1
ATOM 1769 C CA . ILE A 1 212 ? 52.540 -1.609 2.097 1.00 82.38 212 ILE A CA 1
ATOM 1770 C C . ILE A 1 212 ? 51.252 -2.204 2.679 1.00 82.38 212 ILE A C 1
ATOM 1772 O O . ILE A 1 212 ? 50.184 -1.588 2.614 1.00 82.38 212 ILE A O 1
ATOM 1776 N N . VAL A 1 213 ? 51.366 -3.395 3.265 1.00 85.81 213 VAL A N 1
ATOM 1777 C CA . VAL A 1 213 ? 50.264 -4.151 3.876 1.00 85.81 213 VAL A CA 1
ATOM 1778 C C . VAL A 1 213 ? 50.591 -4.399 5.352 1.00 85.81 213 VAL A C 1
ATOM 1780 O O . VAL A 1 213 ? 51.737 -4.717 5.669 1.00 85.81 213 V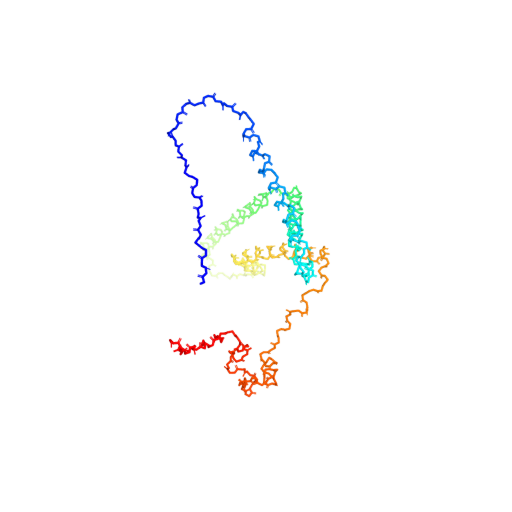AL A O 1
ATOM 1783 N N . ASN A 1 214 ? 49.613 -4.217 6.242 1.00 84.75 214 ASN A N 1
ATOM 1784 C CA . ASN A 1 214 ? 49.737 -4.494 7.680 1.00 84.75 214 ASN A CA 1
ATOM 1785 C C . ASN A 1 214 ? 49.624 -6.000 7.988 1.00 84.75 214 ASN A C 1
ATOM 1787 O O . ASN A 1 214 ? 49.188 -6.780 7.144 1.00 84.75 214 ASN A O 1
ATOM 1791 N N . ASP A 1 215 ? 49.941 -6.397 9.225 1.00 81.12 215 ASP A N 1
ATOM 1792 C CA . ASP A 1 215 ? 49.874 -7.795 9.689 1.00 81.12 215 ASP A CA 1
ATOM 1793 C C . ASP A 1 215 ? 48.470 -8.427 9.561 1.00 81.12 215 ASP A C 1
ATOM 1795 O O . ASP A 1 215 ? 48.352 -9.642 9.409 1.00 81.12 215 ASP A O 1
ATOM 1799 N N . ASP A 1 216 ? 47.417 -7.602 9.539 1.00 78.25 216 ASP A N 1
ATOM 1800 C CA . ASP A 1 216 ? 46.019 -8.015 9.342 1.00 78.25 216 ASP A CA 1
ATOM 1801 C C . ASP A 1 216 ? 45.615 -8.155 7.857 1.00 78.25 216 ASP A C 1
ATOM 1803 O O . ASP A 1 216 ? 44.453 -8.406 7.555 1.00 78.25 216 ASP A O 1
ATOM 1807 N N . GLY A 1 217 ? 46.542 -7.966 6.909 1.00 75.25 217 GLY A N 1
ATOM 1808 C CA . GLY A 1 217 ? 46.257 -8.023 5.468 1.00 75.25 217 GLY A CA 1
ATOM 1809 C C . GLY A 1 217 ? 45.692 -6.723 4.880 1.00 75.25 217 GLY A C 1
ATOM 1810 O O . GLY A 1 217 ? 45.582 -6.578 3.665 1.00 75.25 217 GLY A O 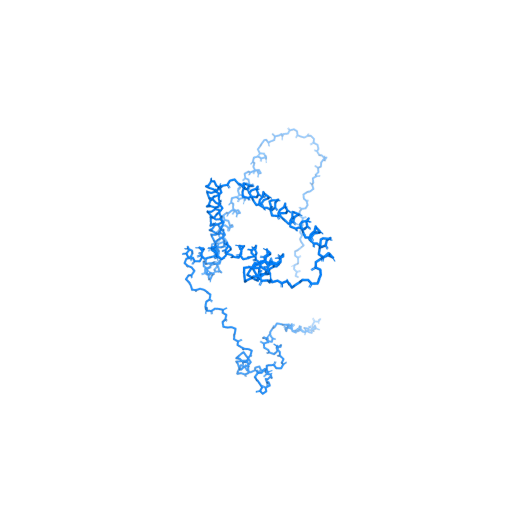1
ATOM 1811 N N . GLU A 1 218 ? 45.403 -5.713 5.697 1.00 81.56 218 GLU A N 1
ATOM 1812 C CA . GLU A 1 218 ? 44.884 -4.440 5.196 1.00 81.56 218 GLU A CA 1
ATOM 1813 C C . GLU A 1 218 ? 45.974 -3.568 4.549 1.00 81.56 218 GLU A C 1
ATOM 1815 O O . GLU A 1 218 ? 47.066 -3.371 5.090 1.00 81.56 218 GLU A O 1
ATOM 1820 N N . VAL A 1 219 ? 45.662 -2.998 3.381 1.00 85.62 219 VAL A N 1
ATOM 1821 C CA . VAL A 1 219 ? 46.543 -2.063 2.666 1.00 85.62 219 VAL A CA 1
ATOM 1822 C C . VAL A 1 219 ? 46.514 -0.707 3.360 1.00 85.62 219 VAL A C 1
ATOM 1824 O O . VAL A 1 219 ? 45.468 -0.055 3.406 1.00 85.62 219 VAL A O 1
ATOM 1827 N N . VAL A 1 220 ? 47.675 -0.260 3.842 1.00 82.44 220 VAL A N 1
ATOM 1828 C CA . VAL A 1 220 ? 47.818 0.992 4.604 1.00 82.44 220 VAL A CA 1
ATOM 1829 C C . VAL A 1 220 ? 47.388 2.201 3.770 1.00 82.44 220 VAL A C 1
ATOM 1831 O O . VAL A 1 220 ? 46.650 3.058 4.250 1.00 82.44 220 VAL A O 1
ATOM 1834 N N . ASP A 1 221 ? 47.779 2.229 2.492 1.00 84.69 221 ASP A N 1
ATOM 1835 C CA . ASP A 1 221 ? 47.453 3.297 1.549 1.00 84.69 221 ASP A CA 1
ATOM 1836 C C . ASP A 1 221 ? 46.753 2.752 0.300 1.00 84.69 221 ASP A C 1
ATOM 1838 O O . ASP A 1 221 ? 47.380 2.283 -0.651 1.00 84.69 221 ASP A O 1
ATOM 1842 N N . LYS A 1 222 ? 45.432 2.926 0.225 1.00 83.44 222 LYS A N 1
ATOM 1843 C CA . LYS A 1 222 ? 44.618 2.495 -0.932 1.00 83.44 222 LYS A CA 1
ATOM 1844 C C . LYS A 1 222 ? 45.033 3.138 -2.264 1.00 83.44 222 LYS A C 1
ATOM 1846 O O . LYS A 1 222 ? 44.690 2.633 -3.325 1.00 83.44 222 LYS A O 1
ATOM 1851 N N . ARG A 1 223 ? 45.782 4.247 -2.228 1.00 81.69 223 ARG A N 1
ATOM 1852 C CA . ARG A 1 223 ? 46.338 4.903 -3.426 1.00 81.69 223 ARG A CA 1
ATOM 1853 C C . ARG A 1 223 ? 47.437 4.078 -4.091 1.00 81.69 223 ARG A C 1
ATOM 1855 O O . ARG A 1 223 ? 47.619 4.201 -5.294 1.00 81.69 223 ARG A O 1
ATOM 1862 N N . GLN A 1 224 ? 48.144 3.244 -3.332 1.00 79.75 224 GLN A N 1
ATOM 1863 C CA . GLN A 1 224 ? 49.197 2.370 -3.854 1.00 79.75 224 GLN A CA 1
ATOM 1864 C C . GLN A 1 224 ? 48.621 1.232 -4.715 1.00 79.75 224 GLN A C 1
ATOM 1866 O O . GLN A 1 224 ? 49.330 0.673 -5.543 1.00 79.75 224 GLN A O 1
ATOM 1871 N N . LEU A 1 225 ? 47.319 0.947 -4.579 1.00 81.88 225 LEU A N 1
ATOM 1872 C CA . LEU A 1 225 ? 46.580 0.018 -5.441 1.00 81.88 225 LEU A CA 1
ATOM 1873 C C . LEU A 1 225 ? 46.215 0.618 -6.808 1.00 81.88 225 LEU A C 1
ATOM 1875 O O . LEU A 1 225 ? 45.708 -0.088 -7.677 1.00 81.88 225 LEU A O 1
ATOM 1879 N N . LEU A 1 226 ? 46.439 1.921 -7.007 1.00 80.81 226 LEU A N 1
ATOM 1880 C CA . LEU A 1 226 ? 46.148 2.602 -8.263 1.00 80.81 226 LEU A CA 1
ATOM 1881 C C . LEU A 1 226 ? 47.375 2.547 -9.179 1.00 80.81 226 LEU A C 1
ATOM 1883 O O . LEU A 1 226 ? 48.497 2.833 -8.764 1.00 80.81 226 LEU A O 1
ATOM 1887 N N . SER A 1 227 ? 47.165 2.219 -10.455 1.00 69.31 227 SER A N 1
ATOM 1888 C CA . SER A 1 227 ? 48.235 2.194 -11.455 1.00 69.31 227 SER A CA 1
ATOM 1889 C C . SER A 1 227 ? 48.903 3.571 -11.571 1.00 69.31 227 SER A C 1
ATOM 1891 O O . SER A 1 227 ? 48.230 4.564 -11.855 1.00 69.31 227 SER A O 1
ATOM 1893 N N . ALA A 1 228 ? 50.227 3.630 -11.424 1.00 64.50 228 ALA A N 1
ATOM 1894 C CA . ALA A 1 228 ? 51.036 4.857 -11.378 1.00 64.50 228 ALA A CA 1
ATOM 1895 C C . ALA A 1 228 ? 51.042 5.729 -12.665 1.00 64.50 228 ALA A C 1
ATOM 1897 O O . ALA A 1 228 ? 51.821 6.674 -12.770 1.00 64.50 228 ALA A O 1
ATOM 1898 N N . GLY A 1 229 ? 50.212 5.422 -13.667 1.00 65.38 229 GLY A N 1
ATOM 1899 C CA . GLY A 1 229 ? 50.247 6.030 -15.004 1.00 65.38 229 GLY A CA 1
ATOM 1900 C C . GLY A 1 229 ? 49.295 7.205 -15.242 1.00 65.38 229 GLY A C 1
ATOM 1901 O O . GLY A 1 229 ? 49.414 7.880 -16.263 1.00 65.38 229 GLY A O 1
ATOM 1902 N N . LEU A 1 230 ? 48.368 7.497 -14.331 1.00 63.66 230 LEU A N 1
ATOM 1903 C CA . LEU A 1 230 ? 47.393 8.573 -14.516 1.00 63.66 230 LEU A CA 1
ATOM 1904 C C . LEU A 1 230 ? 47.942 9.889 -13.924 1.00 63.66 230 LEU A C 1
ATOM 1906 O O . LEU A 1 230 ? 47.505 10.272 -12.846 1.00 63.66 230 LEU A O 1
ATOM 1910 N N . ASN A 1 231 ? 48.965 10.495 -14.566 1.00 57.62 231 ASN A N 1
ATOM 1911 C CA . ASN A 1 231 ? 49.440 11.909 -14.448 1.00 57.62 231 ASN A CA 1
ATOM 1912 C C . ASN A 1 231 ? 50.975 12.126 -14.581 1.00 57.62 231 ASN A C 1
ATOM 1914 O O . ASN A 1 231 ? 51.527 13.026 -13.948 1.00 57.62 231 ASN A O 1
ATOM 1918 N N . VAL A 1 232 ? 51.711 11.381 -15.417 1.00 59.53 232 VAL A N 1
ATOM 1919 C CA . VAL A 1 232 ? 53.111 11.752 -15.739 1.00 59.53 232 VAL A CA 1
ATOM 1920 C C . VAL A 1 232 ? 53.137 12.572 -17.032 1.00 59.53 232 VAL A C 1
ATOM 1922 O O . VAL A 1 232 ? 53.120 12.027 -18.134 1.00 59.53 232 VAL A O 1
ATOM 1925 N N . ALA A 1 233 ? 53.149 13.902 -16.919 1.00 58.00 233 ALA A N 1
ATOM 1926 C CA . ALA A 1 233 ? 53.309 14.787 -18.074 1.00 58.00 233 ALA A CA 1
ATOM 1927 C C . ALA A 1 233 ? 54.684 14.564 -18.742 1.00 58.00 233 ALA A C 1
ATOM 1929 O O . ALA A 1 233 ? 55.714 14.530 -18.063 1.00 58.00 233 ALA A O 1
ATOM 1930 N N . LYS A 1 234 ? 54.725 14.429 -20.078 1.00 65.19 234 LYS A N 1
ATOM 1931 C CA . LYS A 1 234 ? 55.985 14.319 -20.840 1.00 65.19 234 LYS A CA 1
ATOM 1932 C C . LYS A 1 234 ? 56.854 15.560 -20.590 1.00 65.19 234 LYS A C 1
ATOM 1934 O O . LYS A 1 234 ? 56.450 16.677 -20.904 1.00 65.19 234 LYS A O 1
ATOM 1939 N N . LYS A 1 235 ? 58.062 15.359 -20.052 1.00 65.56 235 LYS A N 1
ATOM 1940 C CA . LYS A 1 235 ? 59.068 16.413 -19.840 1.00 65.56 235 LYS A CA 1
ATOM 1941 C C . LYS A 1 235 ? 59.443 17.037 -21.190 1.00 65.56 235 LYS A C 1
ATOM 1943 O O . LYS A 1 235 ? 59.911 16.331 -22.080 1.00 65.56 235 LYS A O 1
ATOM 1948 N N . SER A 1 236 ? 59.227 18.342 -21.353 1.00 66.12 236 SER A N 1
ATOM 1949 C CA . SER A 1 236 ? 59.592 19.048 -22.582 1.00 66.12 236 SER A CA 1
ATOM 1950 C C . SER A 1 236 ? 61.116 19.115 -22.730 1.00 66.12 236 SER A C 1
ATOM 1952 O O . SER A 1 236 ? 61.846 19.477 -21.805 1.00 66.12 236 SER A O 1
ATOM 1954 N N . ILE A 1 237 ? 61.602 18.726 -23.906 1.00 61.41 237 ILE A N 1
ATOM 1955 C CA . ILE A 1 237 ? 63.016 18.780 -24.277 1.00 61.41 237 ILE A CA 1
ATOM 1956 C C . ILE A 1 237 ? 63.304 20.221 -24.714 1.00 61.41 237 ILE A C 1
ATOM 1958 O O . ILE A 1 237 ? 62.711 20.705 -25.677 1.00 61.41 237 ILE A O 1
ATOM 1962 N N . LYS A 1 238 ? 64.181 20.933 -23.995 1.00 60.88 238 LYS A N 1
ATOM 1963 C CA . LYS A 1 238 ? 64.659 22.255 -24.424 1.00 60.88 238 LYS A CA 1
ATOM 1964 C C . LYS A 1 238 ? 65.617 22.063 -25.599 1.00 60.88 238 LYS A C 1
ATOM 1966 O O . LYS A 1 238 ? 66.698 21.514 -25.414 1.00 60.88 238 LYS A O 1
ATOM 1971 N N . VAL A 1 239 ? 65.218 22.509 -26.786 1.00 57.34 239 VAL A N 1
ATOM 1972 C CA . VAL A 1 239 ? 66.111 22.607 -27.946 1.00 57.34 239 VAL A CA 1
ATOM 1973 C C . VAL A 1 239 ? 66.902 23.906 -27.803 1.00 57.34 239 VAL A C 1
ATOM 1975 O O . VAL A 1 239 ? 66.324 24.992 -27.830 1.00 57.34 239 VAL A O 1
ATOM 1978 N N . SER A 1 240 ? 68.210 23.795 -27.584 1.00 55.22 240 SER A N 1
ATOM 1979 C CA . SER A 1 240 ? 69.148 24.916 -27.622 1.00 55.22 240 SER A CA 1
ATOM 1980 C C . SER A 1 240 ? 69.234 25.461 -29.049 1.00 55.22 240 SER A C 1
ATOM 1982 O O . SER A 1 240 ? 69.537 24.718 -29.980 1.00 55.22 240 SER A O 1
ATOM 1984 N N . GLN A 1 241 ? 68.945 26.753 -29.216 1.00 57.12 241 GLN A N 1
ATOM 1985 C CA . GLN A 1 241 ? 69.225 27.485 -30.448 1.00 57.12 241 GLN A CA 1
ATOM 1986 C C . GLN A 1 241 ? 70.728 27.754 -30.517 1.00 57.12 241 GLN A C 1
ATOM 1988 O O . GLN A 1 241 ? 71.222 28.689 -29.894 1.00 57.12 241 GLN A O 1
ATOM 1993 N N . GLU A 1 242 ? 71.442 26.936 -31.276 1.00 50.66 242 GLU A N 1
ATOM 1994 C CA . GLU A 1 242 ? 72.725 27.318 -31.857 1.00 50.66 242 GLU A CA 1
ATOM 1995 C C . GLU A 1 242 ? 72.580 27.298 -33.382 1.00 50.66 242 GLU A C 1
ATOM 1997 O O . GLU A 1 242 ? 71.789 26.520 -33.918 1.00 50.66 242 GLU A O 1
ATOM 2002 N N . PHE A 1 243 ? 73.346 28.176 -34.033 1.00 45.69 243 PHE A N 1
ATOM 2003 C CA . PHE A 1 243 ? 73.386 28.513 -35.464 1.00 45.69 243 PHE A CA 1
ATOM 2004 C C . PHE A 1 243 ? 72.451 29.655 -35.908 1.00 45.69 243 PHE A C 1
ATOM 2006 O O . PHE A 1 243 ? 71.410 29.460 -36.537 1.00 45.69 243 PHE A O 1
ATOM 2013 N N . LEU A 1 244 ? 72.897 30.869 -35.554 1.00 41.28 244 LEU A N 1
ATOM 2014 C CA . LEU A 1 244 ? 72.898 32.049 -36.428 1.00 41.28 244 LEU A CA 1
ATOM 2015 C C . LEU A 1 244 ? 74.075 31.933 -37.404 1.00 41.28 244 LEU A C 1
ATOM 2017 O O . LEU A 1 244 ? 75.160 31.522 -36.929 1.00 41.28 244 LEU A O 1
#

Solvent-accessible surface area (backbone atoms only — not comparable to full-atom values): 15552 Å² total; per-residue (Å²): 135,91,78,86,79,86,76,82,81,75,82,77,83,77,89,79,78,80,96,73,97,70,88,63,78,62,64,63,56,54,53,54,51,50,52,53,50,50,52,52,49,51,52,56,50,55,61,48,60,71,70,70,45,69,68,68,75,74,50,64,74,74,78,71,43,60,62,61,54,48,52,49,48,51,52,48,52,49,54,52,51,52,52,55,48,57,51,53,71,75,44,76,65,92,56,56,65,54,51,54,51,51,51,53,50,52,51,54,49,52,52,50,51,52,52,51,51,53,49,51,53,48,52,68,52,36,74,80,49,69,94,55,89,84,87,82,54,73,67,59,58,50,53,56,54,55,58,60,66,71,68,75,68,76,55,73,68,52,54,55,50,50,52,54,52,51,55,50,49,57,51,51,51,43,52,53,50,46,60,64,69,48,77,77,75,81,70,92,82,80,82,73,79,71,74,48,73,49,59,54,38,52,55,37,42,75,72,69,46,88,54,60,63,46,99,85,51,49,60,78,53,74,69,59,76,49,76,89,73,88,78,75,76,82,81,81,80,84,80,80,91,76,85,134

Secondary structure (DSSP, 8-state):
-PPPP-------------------THHHHHHHHHHHHHHHHHHHHHHHHTTS-THHHHS-GGGGTHHHHHHHHHHHHHHHHHHHHHHHHHSPPTTHHHHHHHHHHHHHHHHHHHHHHHHHHHHHHHTTSTTS--PPPHHHHHHHHHHHHTT----HHHHHHHHHHHHHHHHHHHHHHHHHHS---S-SSSS-----HHHHHHHHHHTT----B-TTS-BS-GGGGS-TTTT-PPPPP-------